Protein AF-A0A1D1V476-F1 (afdb_monomer)

Nearest PDB structures (foldseek):
  2bu3-assembly1_A  TM=6.593E-01  e=9.118E-05  Anabaena sp.
  6bgp-assembly4_D  TM=3.688E-01  e=4.291E-01  Homo sapiens
  7yn3-assembly2_B  TM=3.581E-01  e=4.291E-01  Streptomyces caelestis
  5xda-assembly1_E  TM=6.002E-01  e=4.045E+00  Caenorhabditis elegans
  5xda-assembly1_A  TM=5.291E-01  e=4.045E+00  Caenorhabditis elegans

Organism: Ramazzottius varieornatus (NCBI:txid947166)

Sequence (270 aa):
MSALQSTKWNLERRLRWTDLPPSTCGLISAYCVCEAFRVRYEISESYLSFVNQRAHAGSVAEYLLSRSCAGMTAATLAKAVDVISEQTISSHFTPTSGMSKERIKCTLRKVLDQDTVVVLTLNLQSLDDDMTPPDQLADAWHHHPVSHFVDDETVSMLYPEVVYSMEELHRMLDCHSCLLIRPVDIAFQTTSRGNLGVLRRTDDVESLRQQKDPQWLDFDVAGNVDEVLQWYGKDRETNSRVWLPARSSRIKIPAAYEPGITVFQKAEKQ

Mean predicted aligned error: 6.73 Å

Solvent-accessible surface area (backbone atoms only — not comparable to full-atom values): 15009 Å² total;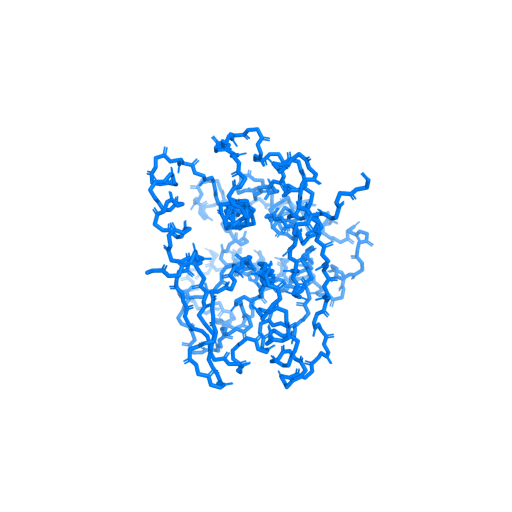 per-residue (Å²): 127,58,71,62,59,54,31,45,57,55,47,54,63,58,48,75,79,50,93,72,65,82,53,41,47,29,61,53,37,32,51,50,49,36,45,58,72,68,45,80,75,78,94,55,75,78,63,48,79,58,41,37,61,64,34,85,86,38,51,55,39,50,25,53,57,24,52,26,52,42,13,44,34,72,67,47,33,47,51,50,32,23,62,58,44,72,58,48,41,40,70,51,76,44,78,27,60,87,53,52,54,66,56,51,52,55,51,52,52,63,46,63,74,59,82,39,47,43,34,34,31,34,34,52,48,60,73,55,54,93,81,52,52,84,91,69,51,48,82,55,66,46,39,34,29,55,62,48,68,78,53,98,56,32,37,31,31,53,48,74,76,48,75,41,44,48,67,59,49,33,43,19,22,44,43,77,50,56,39,64,41,53,63,68,61,53,54,44,38,32,19,66,91,68,37,80,86,47,76,72,80,81,66,43,52,57,57,43,66,67,52,84,58,63,55,41,61,76,51,36,35,32,59,54,50,50,50,50,55,51,48,64,56,48,43,68,77,65,72,48,91,68,67,73,80,59,103,73,71,51,46,47,41,50,31,67,49,65,25,20,45,34,42,32,36,71,43,78,86,125

Foldseek 3Di:
DPLLVVLLVVLCVLCVPDDDDPQAQLVSVLSSQCSSVPADFDDDPVLCVLFQDAPLQDALQSRQVSQQEGHHALVSSQVSNCVRRVNQKHKDWDAQAPPDLVRVLVVVVVQVVPSKKKKWFWFQQLVDDLPQDPVRHDQGIHIFIWDAAPDSFWTFTSPPTDIDGSVSLNSGRRDAQKGFADLVSSCCNQDDVSHNPGGDDDCNLVVLVPDPPCVSVVLVLSVVSVVSSVVSVVCVVPVPPPDDPDPPRGRIDGHPYGTTMMIMDGDDDD

Secondary structure (DSSP, 8-state):
--HHHHHHHHHHHHHTT--PPTTTHHHHHHHHHHHHTT------GGGGGGSBPP-TTS-HHHHHHHHHH-B--HHHHHHHHHHHTTT-EEEEEEE-TT--HHHHHHHHHHHHTTT-EEEEEEEGGGS--TTS-TTTS--SEEEEEEEEESSSSEEEESSS--EEEHHHHHHHHSS-SEEEE-HHHHHHHTSBTTBTT----SSHHHHHHT-SSTHHHHTTHHHHHHHHHHHHHHHHHH------S-TT-PEEEE-S---EEEEEEEPP--

Structure (mmCIF, N/CA/C/O backbone):
data_AF-A0A1D1V476-F1
#
_entry.id   AF-A0A1D1V476-F1
#
loop_
_atom_site.group_PDB
_atom_site.id
_atom_site.type_symbol
_atom_site.label_atom_id
_atom_site.label_alt_id
_atom_site.label_comp_id
_atom_site.label_asym_id
_atom_site.label_entity_id
_atom_site.label_seq_id
_atom_site.pdbx_PDB_ins_code
_atom_site.Cartn_x
_atom_site.Cartn_y
_atom_site.Cartn_z
_atom_site.occupancy
_atom_site.B_iso_or_equiv
_atom_site.auth_seq_id
_atom_site.auth_comp_id
_atom_site.auth_asym_id
_atom_site.auth_atom_id
_atom_site.pdbx_PDB_model_num
ATOM 1 N N . MET A 1 1 ? -22.738 -10.326 17.535 1.00 44.75 1 MET A N 1
ATOM 2 C CA . MET A 1 1 ? -21.808 -9.875 16.480 1.00 44.75 1 MET A CA 1
ATOM 3 C C . MET A 1 1 ? -20.951 -8.783 17.081 1.00 44.75 1 MET A C 1
ATOM 5 O O . MET A 1 1 ? -21.519 -7.874 17.678 1.00 44.75 1 MET A O 1
ATOM 9 N N . SER A 1 2 ? -19.624 -8.904 17.020 1.00 54.66 2 SER A N 1
ATOM 10 C CA . SER A 1 2 ? -18.736 -7.830 17.490 1.00 54.66 2 SER A CA 1
ATOM 11 C C . SER A 1 2 ? -18.963 -6.562 16.653 1.00 54.66 2 SER A C 1
ATOM 13 O O . SER A 1 2 ? -19.426 -6.651 15.513 1.00 54.66 2 SER A O 1
ATOM 15 N N . ALA A 1 3 ? -18.656 -5.378 17.197 1.00 61.12 3 ALA A N 1
ATOM 16 C CA . ALA A 1 3 ? -18.839 -4.104 16.487 1.00 61.12 3 ALA A CA 1
ATOM 17 C C . ALA A 1 3 ? -18.147 -4.093 15.105 1.00 61.12 3 ALA A C 1
ATOM 19 O O . ALA A 1 3 ? -18.703 -3.570 14.141 1.00 61.12 3 ALA A O 1
ATOM 20 N N . LEU A 1 4 ? -17.003 -4.775 14.982 1.00 67.00 4 LEU A N 1
ATOM 21 C CA . LEU A 1 4 ? -16.248 -4.927 13.735 1.00 67.00 4 LEU A CA 1
ATOM 22 C C . LEU A 1 4 ? -16.924 -5.868 12.716 1.00 67.00 4 LEU A C 1
ATOM 24 O O . LEU A 1 4 ? -16.862 -5.617 11.517 1.00 67.00 4 LEU A O 1
ATOM 28 N N . GLN A 1 5 ? -17.637 -6.915 13.147 1.00 63.94 5 GLN A N 1
ATOM 29 C CA . GLN A 1 5 ? -18.394 -7.771 12.216 1.00 63.94 5 GLN A CA 1
ATOM 30 C C . GLN A 1 5 ? -19.576 -7.024 11.579 1.00 63.94 5 GLN A C 1
ATOM 32 O O . GLN A 1 5 ? -19.841 -7.195 10.389 1.00 63.94 5 GLN A O 1
ATOM 37 N N . SER A 1 6 ? -20.261 -6.156 12.338 1.00 71.44 6 SER A N 1
ATOM 38 C CA . SER A 1 6 ? -21.286 -5.273 11.762 1.00 71.44 6 SER A CA 1
ATOM 39 C C . SER A 1 6 ? -20.695 -4.243 10.794 1.00 71.44 6 SER A C 1
ATOM 41 O O . SER A 1 6 ? -21.320 -3.949 9.776 1.00 71.44 6 SER A O 1
ATOM 43 N N . THR A 1 7 ? -19.481 -3.752 11.070 1.00 77.75 7 THR A N 1
ATOM 44 C CA . THR A 1 7 ? -18.742 -2.841 10.183 1.00 77.75 7 THR A CA 1
ATOM 45 C C . THR A 1 7 ? -18.530 -3.453 8.802 1.00 77.75 7 THR A C 1
ATOM 47 O O . THR A 1 7 ? -18.861 -2.815 7.803 1.00 77.75 7 THR A O 1
ATOM 50 N N . LYS A 1 8 ? -18.055 -4.705 8.733 1.00 79.88 8 LYS A N 1
ATOM 51 C CA . LYS A 1 8 ? -17.827 -5.411 7.461 1.00 79.88 8 LYS A CA 1
ATOM 52 C C . LYS A 1 8 ? -19.089 -5.468 6.603 1.00 79.88 8 LYS A C 1
ATOM 54 O O . LYS A 1 8 ? -19.086 -4.991 5.472 1.00 79.88 8 LYS A O 1
ATOM 59 N N . TRP A 1 9 ? -20.174 -6.013 7.155 1.00 78.56 9 TRP A N 1
ATOM 60 C CA . TRP A 1 9 ? -21.428 -6.197 6.418 1.00 78.56 9 TRP A CA 1
ATOM 61 C C . TRP A 1 9 ? -21.976 -4.874 5.868 1.00 78.56 9 TRP A C 1
ATOM 63 O O . TRP A 1 9 ? -22.408 -4.791 4.715 1.00 78.56 9 TRP A O 1
ATOM 73 N N . ASN A 1 10 ? -21.943 -3.819 6.685 1.00 82.81 10 ASN A N 1
ATOM 74 C CA . ASN A 1 10 ? -22.402 -2.501 6.266 1.00 82.81 10 ASN A CA 1
ATOM 75 C C . ASN A 1 10 ? -21.543 -1.932 5.138 1.00 82.81 10 ASN A C 1
ATOM 77 O O . ASN A 1 10 ? -22.098 -1.389 4.180 1.00 82.81 10 ASN A O 1
ATOM 81 N N . LEU A 1 11 ? -20.221 -2.069 5.242 1.00 83.25 11 LEU A N 1
ATOM 82 C CA . LEU A 1 11 ? -19.293 -1.562 4.245 1.00 83.25 11 LEU A CA 1
ATOM 83 C C . LEU A 1 11 ? -19.420 -2.313 2.917 1.00 83.25 11 LEU A C 1
ATOM 85 O O . LEU A 1 11 ? -19.596 -1.670 1.888 1.00 83.25 11 LEU A O 1
ATOM 89 N N . GLU A 1 12 ? -19.423 -3.647 2.925 1.00 84.69 12 GLU A N 1
ATOM 90 C CA . GLU A 1 12 ? -19.594 -4.463 1.712 1.00 84.69 12 GLU A CA 1
ATOM 91 C C . GLU A 1 12 ? -20.894 -4.121 0.979 1.00 84.69 12 GLU A C 1
ATOM 93 O O . GLU A 1 12 ? -20.922 -3.992 -0.246 1.00 84.69 12 GLU A O 1
ATOM 98 N N . ARG A 1 13 ? -21.984 -3.916 1.728 1.00 83.50 13 ARG A N 1
ATOM 99 C CA . ARG A 1 13 ? -23.267 -3.506 1.152 1.00 83.50 13 ARG A CA 1
ATOM 100 C C . ARG A 1 13 ? -23.189 -2.130 0.489 1.00 83.50 13 ARG A C 1
ATOM 102 O O . ARG A 1 13 ? -23.821 -1.942 -0.547 1.00 83.50 13 ARG A O 1
ATOM 109 N N . ARG A 1 14 ? -22.466 -1.177 1.084 1.00 83.38 14 ARG A N 1
ATOM 110 C CA . ARG A 1 14 ? -22.287 0.169 0.516 1.00 83.38 14 ARG A CA 1
ATOM 111 C C . ARG A 1 14 ? -21.374 0.132 -0.715 1.00 83.38 14 ARG A C 1
ATOM 113 O O . ARG A 1 14 ? -21.736 0.709 -1.732 1.00 83.38 14 ARG A O 1
ATOM 120 N N . LEU A 1 15 ? -20.264 -0.607 -0.649 1.00 83.50 15 LEU A N 1
ATOM 121 C CA . LEU A 1 15 ? -19.291 -0.744 -1.738 1.00 83.50 15 LEU A CA 1
ATOM 122 C C . LEU A 1 15 ? -19.836 -1.506 -2.949 1.00 83.50 15 LEU A C 1
ATOM 124 O O . LEU A 1 15 ? -19.431 -1.219 -4.066 1.00 83.50 15 LEU A O 1
ATOM 128 N N . ARG A 1 16 ? -20.780 -2.441 -2.760 1.00 79.38 16 ARG A N 1
ATOM 129 C CA . ARG A 1 16 ? -21.401 -3.214 -3.857 1.00 79.38 16 ARG A CA 1
ATOM 130 C C . ARG A 1 16 ? -21.959 -2.336 -4.984 1.00 79.38 16 ARG A C 1
ATOM 132 O O . ARG A 1 16 ? -22.036 -2.791 -6.119 1.00 79.38 16 ARG A O 1
ATOM 139 N N . TRP A 1 17 ? -22.379 -1.116 -4.661 1.00 73.88 17 TRP A N 1
ATOM 140 C CA . TRP A 1 17 ? -22.988 -0.179 -5.606 1.00 73.88 17 TRP A CA 1
ATOM 141 C C . TRP A 1 17 ? -22.044 0.958 -6.007 1.00 73.88 17 TRP A C 1
ATOM 143 O O . TRP A 1 17 ? -22.491 1.936 -6.599 1.00 73.88 17 TRP A O 1
ATOM 153 N N . THR A 1 18 ? -20.759 0.854 -5.666 1.00 77.38 18 THR A N 1
ATOM 154 C CA . THR A 1 18 ? -19.747 1.864 -5.972 1.00 77.38 18 THR A CA 1
ATOM 155 C C . THR A 1 18 ? -18.686 1.268 -6.883 1.00 77.38 18 THR A C 1
ATOM 157 O O . THR A 1 18 ? -18.032 0.290 -6.530 1.00 77.38 18 THR A O 1
ATOM 160 N N . ASP A 1 19 ? -18.484 1.892 -8.039 1.00 78.50 19 ASP A N 1
ATOM 161 C CA . ASP A 1 19 ? -17.395 1.547 -8.947 1.00 78.50 19 ASP A CA 1
ATOM 162 C C . ASP A 1 19 ? -16.133 2.318 -8.538 1.00 78.50 19 ASP A C 1
ATOM 164 O O . ASP A 1 19 ? -15.882 3.436 -8.987 1.00 78.50 19 ASP A O 1
ATOM 168 N N . LEU A 1 20 ? -15.382 1.772 -7.576 1.00 82.94 20 LEU A N 1
ATOM 169 C CA . LEU A 1 20 ? -14.120 2.370 -7.147 1.00 82.94 20 LEU A CA 1
ATOM 170 C C . LEU A 1 20 ? -12.981 1.911 -8.068 1.00 82.94 20 LEU A C 1
ATOM 172 O O . LEU A 1 20 ? -12.827 0.708 -8.290 1.00 82.94 20 LEU A O 1
ATOM 176 N N . PRO A 1 21 ? -12.127 2.832 -8.551 1.00 85.38 21 PRO A N 1
ATOM 177 C CA . PRO A 1 21 ? -11.003 2.465 -9.399 1.00 85.38 21 PRO A CA 1
ATOM 178 C C . PRO A 1 21 ? -9.973 1.606 -8.643 1.00 85.38 21 PRO A C 1
ATOM 180 O O . PRO A 1 21 ? -9.989 1.529 -7.407 1.00 85.38 21 PRO A O 1
ATOM 183 N N . PRO A 1 22 ? -9.018 0.985 -9.359 1.00 84.44 22 PRO A N 1
ATOM 184 C CA . PRO A 1 22 ? -7.876 0.325 -8.739 1.00 84.44 22 PRO A CA 1
ATOM 185 C C . PRO A 1 22 ? -7.110 1.234 -7.762 1.00 84.44 22 PRO A C 1
ATOM 187 O O . PRO A 1 22 ? -7.185 2.461 -7.809 1.00 84.44 22 PRO A O 1
ATOM 190 N N . SER A 1 23 ? -6.304 0.622 -6.892 1.00 88.94 23 SER A N 1
ATOM 191 C CA . SER A 1 23 ? -5.482 1.311 -5.874 1.00 88.94 23 SER A CA 1
ATOM 192 C C . SER A 1 23 ? -6.266 1.998 -4.738 1.00 88.94 23 SER A C 1
ATOM 194 O O . SER A 1 23 ? -5.681 2.707 -3.924 1.00 88.94 23 SER A O 1
ATOM 196 N N . THR A 1 24 ? -7.574 1.754 -4.611 1.00 92.88 24 THR A N 1
ATOM 197 C CA . THR A 1 24 ? -8.450 2.362 -3.588 1.00 92.88 24 THR A CA 1
ATOM 198 C C . THR A 1 24 ? -8.487 1.617 -2.244 1.00 92.88 24 THR A C 1
ATOM 200 O O . THR A 1 24 ? -9.283 1.973 -1.376 1.00 92.88 24 THR A O 1
ATOM 203 N N . CYS A 1 25 ? -7.615 0.626 -2.005 1.00 94.00 25 CYS A N 1
ATOM 204 C CA . CYS A 1 25 ? -7.604 -0.143 -0.747 1.00 94.00 25 CYS A CA 1
ATOM 205 C C . CYS A 1 25 ? -7.422 0.743 0.503 1.00 94.00 25 CYS A C 1
ATOM 207 O O . CYS A 1 25 ? -8.037 0.485 1.539 1.00 94.00 25 CYS A O 1
ATOM 209 N N . GLY A 1 26 ? -6.649 1.831 0.392 1.00 95.88 26 GLY A N 1
ATOM 210 C CA . GLY A 1 26 ? -6.522 2.841 1.446 1.00 95.88 26 GLY A CA 1
ATOM 211 C C . GLY A 1 26 ? -7.838 3.573 1.723 1.00 95.88 26 GLY A C 1
ATOM 212 O O . GLY A 1 26 ? -8.252 3.677 2.872 1.00 95.88 26 GLY A O 1
ATOM 213 N N . LEU A 1 27 ? -8.557 4.009 0.687 1.00 95.62 27 LEU A N 1
ATOM 214 C CA . LEU A 1 27 ? -9.824 4.725 0.860 1.00 95.62 27 LEU A CA 1
ATOM 215 C C . LEU A 1 27 ? -10.896 3.812 1.467 1.00 95.62 27 LEU A C 1
ATOM 217 O O . LEU A 1 27 ? -11.634 4.220 2.360 1.00 95.62 27 LEU A O 1
ATOM 221 N N . ILE A 1 28 ? -10.928 2.546 1.047 1.00 94.19 28 ILE A N 1
ATOM 222 C CA . ILE A 1 28 ? -11.79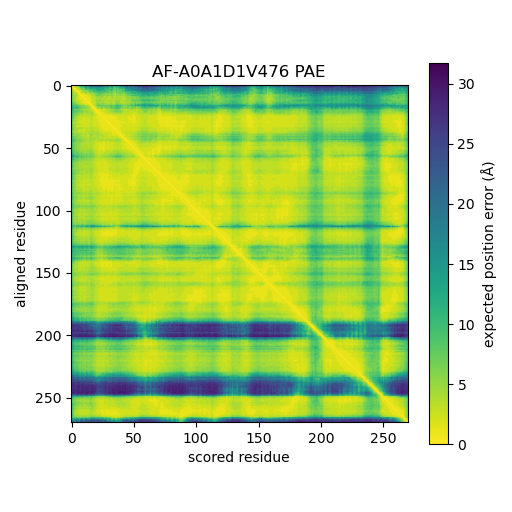6 1.537 1.658 1.00 94.19 28 ILE A CA 1
ATOM 223 C C . ILE A 1 28 ? -11.442 1.344 3.140 1.00 94.19 28 ILE A C 1
ATOM 225 O O . ILE A 1 28 ? -12.336 1.298 3.984 1.00 94.19 28 ILE A O 1
ATOM 229 N N . SER A 1 29 ? -10.151 1.313 3.478 1.00 95.56 29 SER A N 1
ATOM 230 C CA . SER A 1 29 ? -9.696 1.253 4.872 1.00 95.56 29 SER A CA 1
ATOM 231 C C . SER A 1 29 ? -10.119 2.485 5.680 1.00 95.56 29 SER A C 1
ATOM 233 O O . SER A 1 29 ? -10.503 2.343 6.840 1.00 95.56 29 SER A O 1
ATOM 235 N N . ALA A 1 30 ? -10.137 3.679 5.080 1.00 96.56 30 ALA A N 1
ATOM 236 C CA . ALA A 1 30 ? -10.649 4.886 5.730 1.00 96.56 30 ALA A CA 1
ATOM 237 C C . ALA A 1 30 ? -12.145 4.763 6.069 1.00 96.56 30 ALA A C 1
ATOM 239 O O . ALA A 1 30 ? -12.561 5.098 7.182 1.00 96.56 30 ALA A O 1
ATOM 240 N N . TYR A 1 31 ? -12.953 4.218 5.152 1.00 94.81 31 TYR A N 1
ATOM 241 C CA . TYR A 1 31 ? -14.365 3.935 5.420 1.00 94.81 31 TYR A CA 1
ATOM 242 C C . TYR A 1 31 ? -14.548 2.853 6.493 1.00 94.81 31 TYR A C 1
ATOM 244 O O . TYR A 1 31 ? -15.413 3.016 7.353 1.00 94.81 31 TYR A O 1
ATOM 252 N N . CYS A 1 32 ? -13.716 1.799 6.514 1.00 93.62 32 CYS A N 1
ATOM 253 C CA . CYS A 1 32 ? -13.705 0.814 7.608 1.00 93.62 32 CYS A CA 1
ATOM 254 C C . CYS A 1 32 ? -13.515 1.490 8.969 1.00 93.62 32 CYS A C 1
ATOM 256 O O . CYS A 1 32 ? -14.257 1.202 9.907 1.00 93.62 32 CYS A O 1
ATOM 258 N N . VAL A 1 33 ? -12.537 2.395 9.071 1.00 95.06 33 VAL A N 1
ATOM 259 C CA . VAL A 1 33 ? -12.240 3.138 10.301 1.00 95.06 33 VAL A CA 1
ATOM 260 C C . VAL A 1 33 ? -13.440 3.994 10.719 1.00 95.06 33 VAL A C 1
ATOM 262 O O . VAL A 1 33 ? -13.894 3.898 11.860 1.00 95.06 33 VAL A O 1
ATOM 265 N N . CYS A 1 34 ? -14.013 4.774 9.798 1.00 94.44 34 CYS A N 1
ATOM 266 C CA . CYS A 1 34 ? -15.171 5.626 10.091 1.00 94.44 34 CYS A CA 1
ATOM 267 C C . CYS A 1 34 ? -16.397 4.809 10.527 1.00 94.44 34 CYS A C 1
ATOM 269 O O . CYS A 1 34 ? -17.058 5.146 11.511 1.00 94.44 34 CYS A O 1
ATOM 271 N N . GLU A 1 35 ? -16.680 3.703 9.839 1.00 92.38 35 GLU A N 1
ATOM 272 C CA . GLU A 1 35 ? -17.788 2.805 10.167 1.00 92.38 35 GLU A CA 1
ATOM 273 C C . GLU A 1 35 ? -17.581 2.131 11.537 1.00 92.38 35 GLU A C 1
ATOM 275 O O . GLU A 1 35 ? -18.514 2.085 12.339 1.00 92.38 35 GLU A O 1
ATOM 280 N N . ALA A 1 36 ? -16.363 1.674 11.858 1.00 90.94 36 ALA A N 1
ATOM 281 C CA . ALA A 1 36 ? -16.031 1.098 13.165 1.00 90.94 36 ALA A CA 1
ATOM 282 C C . ALA A 1 36 ? -16.236 2.092 14.322 1.00 90.94 36 ALA A C 1
ATOM 284 O O . ALA A 1 36 ? -16.785 1.723 15.363 1.00 90.94 36 ALA A O 1
ATOM 285 N N . PHE A 1 37 ? -15.904 3.371 14.121 1.00 92.25 37 PHE A N 1
ATOM 286 C CA . PHE A 1 37 ? -16.173 4.431 15.100 1.00 92.25 37 PHE A CA 1
ATOM 287 C C . PHE A 1 37 ? -17.597 5.003 15.044 1.00 92.25 37 PHE A C 1
ATOM 289 O O . PHE A 1 37 ? -17.936 5.868 15.858 1.00 92.25 37 PHE A O 1
ATOM 296 N N . ARG A 1 38 ? -18.454 4.486 14.150 1.00 91.38 38 ARG A N 1
ATOM 297 C CA . ARG A 1 38 ? -19.840 4.935 13.916 1.00 91.38 38 ARG A CA 1
ATOM 298 C C . ARG A 1 38 ? -19.945 6.409 13.521 1.00 91.38 38 ARG A C 1
ATOM 300 O O . ARG A 1 38 ? -20.932 7.078 13.835 1.00 91.38 38 ARG A O 1
ATOM 307 N N . VAL A 1 39 ? -18.930 6.905 12.828 1.00 92.44 39 VAL A N 1
ATOM 308 C CA . VAL A 1 39 ? -18.938 8.220 12.197 1.00 92.44 39 VAL A CA 1
ATOM 309 C C . VAL A 1 39 ? -19.808 8.149 10.945 1.00 92.44 39 VAL A C 1
ATOM 311 O O . VAL A 1 39 ? -19.788 7.159 10.212 1.00 92.44 39 VAL A O 1
ATOM 314 N N . ARG A 1 40 ? -20.622 9.180 10.708 1.00 89.75 40 ARG A N 1
ATOM 315 C CA . ARG A 1 40 ? -21.393 9.274 9.465 1.00 89.75 40 ARG A CA 1
ATOM 316 C C . ARG A 1 40 ? -20.452 9.691 8.345 1.00 89.75 40 ARG A C 1
ATOM 318 O O . ARG A 1 40 ? -19.750 10.678 8.482 1.00 89.75 40 ARG A O 1
ATOM 325 N N . TYR A 1 41 ? -20.480 8.949 7.251 1.00 90.31 41 TYR A N 1
ATOM 326 C CA . TYR A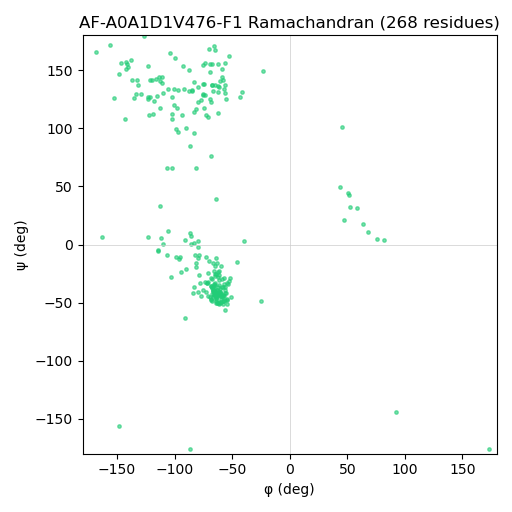 1 41 ? -19.730 9.259 6.043 1.00 90.31 41 TYR A CA 1
ATOM 327 C C . TYR A 1 41 ? -20.569 8.910 4.818 1.00 90.31 41 TYR A C 1
ATOM 329 O O . TYR A 1 41 ? -21.459 8.046 4.872 1.00 90.31 41 TYR A O 1
ATOM 337 N N . GLU A 1 42 ? -20.230 9.558 3.712 1.00 87.88 42 GLU A N 1
ATOM 338 C CA . GLU A 1 42 ? -20.732 9.253 2.381 1.00 87.88 42 GLU A CA 1
ATOM 339 C C . GLU A 1 42 ? -19.600 8.667 1.542 1.00 87.88 42 GLU A C 1
ATOM 341 O O . GLU A 1 42 ? -18.439 9.054 1.677 1.00 87.88 42 GLU A O 1
ATOM 346 N N . ILE A 1 43 ? -19.935 7.713 0.676 1.00 86.81 43 ILE A N 1
ATOM 347 C CA . ILE A 1 43 ? -18.992 7.256 -0.340 1.00 86.81 43 ILE A CA 1
ATOM 348 C C . ILE A 1 43 ? -19.091 8.246 -1.492 1.00 86.81 43 ILE A C 1
ATOM 350 O O . ILE A 1 43 ? -20.134 8.345 -2.132 1.00 86.81 43 ILE A O 1
ATOM 354 N N . SER A 1 44 ? -18.012 8.986 -1.724 1.00 86.56 44 SER A N 1
ATOM 355 C CA . SER A 1 44 ? -17.971 10.059 -2.713 1.00 86.56 44 SER A CA 1
ATOM 356 C C . SER A 1 44 ? -16.730 9.951 -3.588 1.00 86.56 44 SER A C 1
ATOM 358 O O . SER A 1 44 ? -15.629 9.679 -3.099 1.00 86.56 44 SER A O 1
ATOM 360 N N . GLU A 1 45 ? -16.895 10.247 -4.877 1.00 85.50 45 GLU A N 1
ATOM 361 C CA . GLU A 1 45 ? -15.789 10.393 -5.826 1.00 85.50 45 GLU A CA 1
ATOM 362 C C . GLU A 1 45 ? -14.844 11.541 -5.443 1.00 85.50 45 GLU A C 1
ATOM 364 O O . GLU A 1 45 ? -13.663 11.498 -5.777 1.00 85.50 45 GLU A O 1
ATOM 369 N N . SER A 1 46 ? -15.309 12.540 -4.681 1.00 89.50 46 SER A N 1
ATOM 370 C CA . SER A 1 46 ? -14.452 13.640 -4.211 1.00 89.50 46 SER A CA 1
ATOM 371 C C . SER A 1 46 ? -13.261 13.147 -3.379 1.00 89.50 46 SER A C 1
ATOM 373 O O . SER A 1 46 ? -12.182 13.745 -3.421 1.00 89.50 46 SER A O 1
ATOM 375 N N . TYR A 1 47 ? -13.416 12.020 -2.677 1.00 92.69 47 TYR A N 1
ATOM 376 C CA . TYR A 1 47 ? -12.348 11.406 -1.891 1.00 92.69 47 TYR A CA 1
ATOM 377 C C . TYR A 1 47 ? -11.350 10.601 -2.737 1.00 92.69 47 TYR A C 1
ATOM 379 O O . TYR A 1 47 ? -10.282 10.247 -2.239 1.00 92.69 47 TYR A O 1
ATOM 387 N N . LEU A 1 48 ? -11.618 10.379 -4.030 1.00 91.88 48 LEU A N 1
ATOM 388 C CA . LEU A 1 48 ? -10.630 9.802 -4.951 1.00 91.88 48 LEU A CA 1
ATOM 389 C C . LEU A 1 48 ? -9.423 10.722 -5.154 1.00 91.88 48 LEU A C 1
ATOM 391 O O . LEU A 1 48 ? -8.361 10.238 -5.527 1.00 91.88 48 LEU A O 1
ATOM 395 N N . SER A 1 49 ? -9.544 12.015 -4.836 1.00 93.94 49 SER A N 1
ATOM 396 C CA . SER A 1 49 ? -8.413 12.955 -4.817 1.00 93.94 49 SER A CA 1
ATOM 397 C C . SER A 1 49 ? -7.295 12.563 -3.840 1.00 93.94 49 SER A C 1
ATOM 399 O O . SER A 1 49 ? -6.166 13.024 -3.993 1.00 93.94 49 SER A O 1
ATOM 401 N N . PHE A 1 50 ? -7.571 11.690 -2.863 1.00 95.25 50 PHE A N 1
ATOM 402 C CA . PHE A 1 50 ? -6.548 11.120 -1.986 1.00 95.25 50 PHE A CA 1
ATOM 403 C C . PHE A 1 50 ? -5.803 9.931 -2.609 1.00 95.25 50 PHE A C 1
ATOM 405 O O . PHE A 1 50 ? -4.754 9.546 -2.101 1.00 95.25 50 PHE A O 1
ATOM 412 N N . VAL A 1 51 ? -6.330 9.326 -3.675 1.00 95.75 51 VAL A N 1
ATOM 413 C CA . VAL A 1 51 ? -5.809 8.087 -4.259 1.00 95.75 51 VAL A CA 1
ATOM 414 C C . VAL A 1 51 ? -5.012 8.403 -5.518 1.00 95.75 51 VAL A C 1
ATOM 416 O O . VAL A 1 51 ? -5.575 8.770 -6.549 1.00 95.75 51 VAL A O 1
ATOM 419 N N . ASN A 1 52 ? -3.700 8.183 -5.471 1.00 95.38 52 ASN A N 1
ATOM 420 C CA . ASN A 1 52 ? -2.862 8.289 -6.659 1.00 95.38 52 ASN A CA 1
ATOM 421 C C . ASN A 1 52 ? -3.180 7.147 -7.630 1.00 95.38 52 ASN A C 1
ATOM 423 O O . ASN A 1 52 ? -3.115 5.967 -7.271 1.00 95.38 52 ASN A O 1
ATOM 427 N N . GLN A 1 53 ? -3.509 7.502 -8.869 1.00 92.31 53 GLN A N 1
ATOM 428 C CA . GLN A 1 53 ? -3.842 6.550 -9.923 1.00 92.31 53 GLN A CA 1
ATOM 429 C C . GLN A 1 53 ? -2.614 6.177 -10.752 1.00 92.31 53 GLN A C 1
ATOM 431 O O . GLN A 1 53 ? -1.660 6.941 -10.885 1.00 92.31 53 GLN A O 1
ATOM 436 N N . ARG A 1 54 ? -2.663 4.982 -11.338 1.00 91.75 54 ARG A N 1
ATOM 437 C CA . ARG A 1 54 ? -1.607 4.447 -12.202 1.00 91.75 54 ARG A CA 1
ATOM 438 C C . ARG A 1 54 ? -1.805 4.955 -13.630 1.00 91.75 54 ARG A C 1
ATOM 440 O O . ARG A 1 54 ? -2.897 4.830 -14.184 1.00 91.75 54 ARG A O 1
ATOM 447 N N . ALA A 1 55 ? -0.749 5.455 -14.259 1.00 89.50 55 ALA A N 1
ATOM 448 C CA . ALA A 1 55 ? -0.766 5.957 -15.631 1.00 89.50 55 ALA A CA 1
ATOM 449 C C . ALA A 1 55 ? -0.662 4.810 -16.655 1.00 89.50 55 ALA A C 1
ATOM 451 O O . ALA A 1 55 ? 0.316 4.693 -17.382 1.00 89.50 55 ALA A O 1
ATOM 452 N N . HIS A 1 56 ? -1.682 3.947 -16.727 1.00 84.44 56 HIS A N 1
ATOM 453 C CA . HIS A 1 56 ? -1.724 2.786 -17.640 1.00 84.44 56 HIS A CA 1
ATOM 454 C C . HIS A 1 56 ? -1.734 3.132 -19.140 1.00 84.44 56 HIS A C 1
ATOM 456 O O . HIS A 1 56 ? -1.623 2.236 -19.971 1.00 84.44 56 HIS A O 1
ATOM 462 N N . ALA A 1 57 ? -1.947 4.403 -19.484 1.00 82.31 57 ALA A N 1
ATOM 463 C CA . ALA A 1 57 ? -1.928 4.907 -20.856 1.00 82.31 57 ALA A CA 1
ATOM 464 C C . ALA A 1 57 ? -0.733 5.842 -21.127 1.00 82.31 57 ALA A C 1
ATOM 466 O O . ALA A 1 57 ? -0.688 6.468 -22.187 1.00 82.31 57 ALA A O 1
ATOM 467 N N . GLY A 1 58 ? 0.176 5.976 -20.157 1.00 81.50 58 GLY A N 1
ATOM 468 C CA . GLY A 1 58 ? 1.359 6.821 -20.255 1.00 81.50 58 GLY A CA 1
ATOM 469 C C . GLY A 1 58 ? 2.548 6.110 -20.896 1.00 81.50 58 GLY A C 1
ATOM 470 O O . GLY A 1 58 ? 2.463 4.965 -21.341 1.00 81.50 58 GLY A O 1
ATOM 471 N N . SER A 1 59 ? 3.675 6.810 -20.929 1.00 86.44 59 SER A N 1
ATOM 472 C CA . SER A 1 59 ? 4.977 6.240 -21.267 1.00 86.44 59 SER A CA 1
ATOM 473 C C . SER A 1 59 ? 5.443 5.218 -20.217 1.00 86.44 59 SER A C 1
ATOM 475 O O . SER A 1 59 ? 4.853 5.101 -19.139 1.00 86.44 59 SER A O 1
ATOM 477 N N . VAL A 1 60 ? 6.523 4.472 -20.485 1.00 88.31 60 VAL A N 1
ATOM 478 C CA . VAL A 1 60 ? 7.076 3.540 -19.480 1.00 88.31 60 VAL A CA 1
ATOM 479 C C . VAL A 1 60 ? 7.501 4.308 -18.231 1.00 88.31 60 VAL A C 1
ATOM 481 O O . VAL A 1 60 ? 7.227 3.86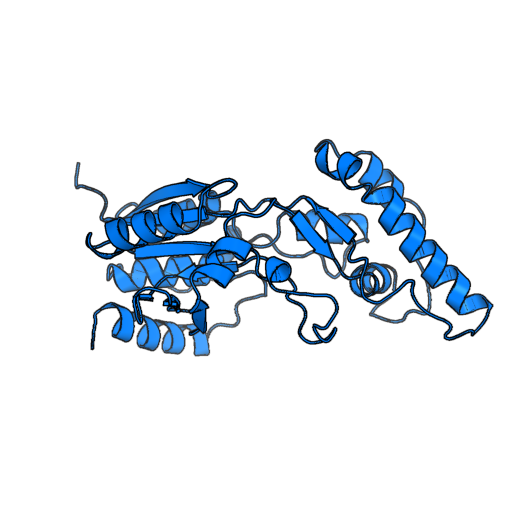8 -17.115 1.00 88.31 60 VAL A O 1
ATOM 484 N N . ALA A 1 61 ? 8.137 5.467 -18.413 1.00 90.81 61 ALA A N 1
ATOM 485 C CA . ALA A 1 61 ? 8.565 6.310 -17.306 1.00 90.81 61 ALA A CA 1
ATOM 486 C C . ALA A 1 61 ? 7.360 6.828 -16.508 1.00 90.81 61 ALA A C 1
ATOM 488 O O . ALA A 1 61 ? 7.325 6.667 -15.290 1.00 90.81 61 ALA A O 1
ATOM 489 N N . GLU A 1 62 ? 6.337 7.370 -17.177 1.00 91.00 62 GLU A N 1
ATOM 490 C CA . GLU A 1 62 ? 5.107 7.845 -16.523 1.00 91.00 62 GLU A CA 1
ATOM 491 C C . GLU A 1 62 ? 4.387 6.721 -15.765 1.00 91.00 62 GLU A C 1
ATOM 493 O O . GLU A 1 62 ? 3.925 6.908 -14.634 1.00 91.00 62 GLU A O 1
ATOM 498 N N . TYR A 1 63 ? 4.321 5.524 -16.351 1.00 92.25 63 TYR A N 1
ATOM 499 C CA . TYR A 1 63 ? 3.743 4.356 -15.701 1.00 92.25 63 TYR A CA 1
ATOM 500 C C . TYR A 1 63 ? 4.524 3.965 -14.444 1.00 92.25 63 TYR A C 1
ATOM 502 O O . TYR A 1 63 ? 3.924 3.821 -13.384 1.00 92.25 63 TYR A O 1
ATOM 510 N N . LEU A 1 64 ? 5.850 3.827 -14.512 1.00 94.19 64 LEU A N 1
ATOM 511 C CA . LEU A 1 64 ? 6.646 3.425 -13.348 1.00 94.19 64 LEU A CA 1
ATOM 512 C C . LEU A 1 64 ? 6.631 4.489 -12.243 1.00 94.19 64 LEU A C 1
ATOM 514 O O . LEU A 1 64 ? 6.489 4.143 -11.071 1.00 94.19 64 LEU A O 1
ATOM 518 N N . LEU A 1 65 ? 6.707 5.773 -12.606 1.00 94.69 65 LEU A N 1
ATOM 519 C CA . LEU A 1 65 ? 6.631 6.887 -11.656 1.00 94.69 65 LEU A CA 1
ATOM 520 C C . LEU A 1 65 ? 5.258 6.987 -10.992 1.00 94.69 65 LEU A C 1
ATOM 522 O O . LEU A 1 65 ? 5.165 7.224 -9.794 1.00 94.69 65 LEU A O 1
ATOM 526 N N . SER A 1 66 ? 4.176 6.776 -11.739 1.00 94.31 66 SER A N 1
ATOM 527 C CA . SER A 1 66 ? 2.844 6.711 -11.131 1.00 94.31 66 SER A CA 1
ATOM 528 C C . SER A 1 66 ? 2.655 5.438 -10.301 1.00 94.31 66 SER A C 1
ATOM 530 O O . SER A 1 66 ? 1.977 5.472 -9.280 1.00 94.31 66 SER A O 1
ATOM 532 N N . ARG A 1 67 ? 3.275 4.309 -10.677 1.00 94.12 67 ARG A N 1
ATOM 533 C CA . ARG A 1 67 ? 3.228 3.062 -9.894 1.00 94.12 67 ARG A CA 1
ATOM 534 C C . ARG A 1 67 ? 3.968 3.166 -8.572 1.00 94.12 67 ARG A C 1
ATOM 536 O O . ARG A 1 67 ? 3.469 2.586 -7.609 1.00 94.12 67 ARG A O 1
ATOM 543 N N . SER A 1 68 ? 5.092 3.883 -8.512 1.00 95.69 68 SER A N 1
ATOM 544 C CA . SER A 1 68 ? 5.847 4.073 -7.267 1.00 95.69 68 SER A CA 1
ATOM 545 C C . SER A 1 68 ? 5.016 4.791 -6.204 1.00 95.69 68 SER A C 1
ATOM 547 O O . SER A 1 68 ? 5.169 4.513 -5.019 1.00 95.69 68 SER A O 1
ATOM 549 N N . CYS A 1 69 ? 4.089 5.665 -6.607 1.00 95.31 69 CYS A N 1
ATOM 550 C CA . CYS A 1 69 ? 3.249 6.438 -5.694 1.00 95.31 69 CYS A CA 1
ATOM 551 C C . CYS A 1 69 ? 1.766 6.036 -5.682 1.00 95.31 69 CYS A C 1
ATOM 553 O O . CYS A 1 69 ? 0.995 6.644 -4.935 1.00 95.31 69 CYS A O 1
ATOM 555 N N . ALA A 1 70 ? 1.361 5.037 -6.473 1.00 95.19 70 ALA A N 1
ATOM 556 C CA . ALA A 1 70 ? -0.032 4.623 -6.627 1.00 95.19 70 ALA A CA 1
ATOM 557 C C . ALA A 1 70 ? -0.660 4.166 -5.304 1.00 95.19 70 ALA A C 1
ATOM 559 O O . ALA A 1 70 ? -0.044 3.434 -4.529 1.00 95.19 70 ALA A O 1
ATOM 560 N N . GLY A 1 71 ? -1.922 4.538 -5.094 1.00 95.75 71 GLY A N 1
ATOM 561 C CA . GLY A 1 71 ? -2.656 4.295 -3.858 1.00 95.75 71 GLY A CA 1
ATOM 562 C C . GLY A 1 71 ? -2.548 5.457 -2.874 1.00 95.75 71 GLY A C 1
ATOM 563 O O . GLY A 1 71 ? -2.560 6.622 -3.266 1.00 95.75 71 GLY A O 1
ATOM 564 N N . MET A 1 72 ? -2.493 5.139 -1.582 1.00 97.19 72 MET A N 1
ATOM 565 C CA . MET A 1 72 ? -2.475 6.112 -0.486 1.00 97.19 72 MET A CA 1
ATOM 566 C C . MET A 1 72 ? -1.393 5.733 0.506 1.00 97.19 72 MET A C 1
ATOM 568 O O . MET A 1 72 ? -1.407 4.606 0.967 1.00 97.19 72 MET A O 1
ATOM 572 N N . THR A 1 73 ? -0.497 6.632 0.905 1.00 97.75 73 THR A N 1
ATOM 573 C CA . THR A 1 73 ? 0.438 6.360 2.018 1.00 97.75 73 THR A CA 1
ATOM 574 C C . THR A 1 73 ? -0.299 6.325 3.359 1.00 97.75 73 THR A C 1
ATOM 576 O O . THR A 1 73 ? -1.450 6.756 3.441 1.00 97.75 73 THR A O 1
ATOM 579 N N . ALA A 1 74 ? 0.353 5.863 4.433 1.00 97.75 74 ALA A N 1
ATOM 580 C CA . ALA A 1 74 ? -0.220 5.933 5.781 1.00 97.75 74 ALA A CA 1
ATOM 581 C C . ALA A 1 74 ? -0.603 7.376 6.173 1.00 97.75 74 ALA A C 1
ATOM 583 O O . ALA A 1 74 ? -1.658 7.602 6.761 1.00 97.75 74 ALA A O 1
ATOM 584 N N . ALA A 1 75 ? 0.197 8.367 5.761 1.00 97.81 75 ALA A N 1
ATOM 585 C CA . ALA A 1 75 ? -0.101 9.783 5.971 1.00 97.81 75 ALA A CA 1
ATOM 586 C C . ALA A 1 75 ? -1.324 10.255 5.163 1.00 97.81 75 ALA A C 1
ATOM 588 O O . ALA A 1 75 ? -2.182 10.967 5.686 1.00 97.81 75 ALA A O 1
ATOM 589 N N . THR A 1 76 ? -1.445 9.842 3.899 1.00 97.75 76 THR A N 1
ATOM 590 C CA . THR A 1 76 ? -2.616 10.182 3.078 1.00 97.75 76 THR A CA 1
ATOM 591 C C . THR A 1 76 ? -3.880 9.477 3.577 1.00 97.75 76 THR A C 1
ATOM 593 O O . THR A 1 76 ? -4.953 10.075 3.567 1.00 97.75 76 THR A O 1
ATOM 596 N N . LEU A 1 77 ? -3.761 8.243 4.076 1.00 98.25 77 LEU A N 1
ATOM 597 C CA . LEU A 1 77 ? -4.831 7.520 4.766 1.00 98.25 77 LEU A CA 1
ATOM 598 C C . LEU A 1 77 ? -5.293 8.263 6.020 1.00 98.25 77 LEU A C 1
ATOM 600 O O . LEU A 1 77 ? -6.487 8.516 6.167 1.00 98.25 77 LEU A O 1
ATOM 604 N 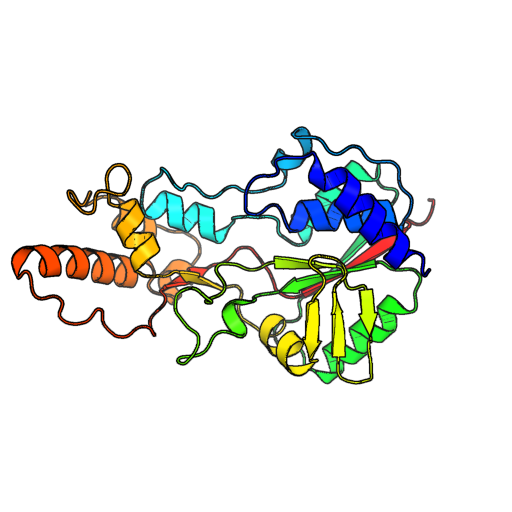N . ALA A 1 78 ? -4.356 8.657 6.883 1.00 98.06 78 ALA A N 1
ATOM 605 C CA . ALA A 1 78 ? -4.636 9.458 8.068 1.00 98.06 78 ALA A CA 1
ATOM 606 C C . ALA A 1 78 ? -5.386 10.749 7.716 1.00 98.06 78 ALA A C 1
ATOM 608 O O . ALA A 1 78 ? -6.412 11.050 8.318 1.00 98.06 78 ALA A O 1
ATOM 609 N N . LYS A 1 79 ? -4.925 11.467 6.686 1.00 97.81 79 LYS A N 1
ATOM 610 C CA . LYS A 1 79 ? -5.571 12.692 6.203 1.00 97.81 79 LYS A CA 1
ATOM 611 C C . LYS A 1 79 ? -6.977 12.445 5.651 1.00 97.81 79 LYS A C 1
ATOM 613 O O . LYS A 1 79 ? -7.871 13.249 5.892 1.00 97.81 79 LYS A O 1
ATOM 618 N N . ALA A 1 80 ? -7.188 11.356 4.914 1.00 97.56 80 ALA A N 1
ATOM 619 C CA . ALA A 1 80 ? -8.514 11.009 4.416 1.00 97.56 80 ALA A CA 1
ATOM 620 C C . ALA A 1 80 ? -9.479 10.717 5.574 1.00 97.56 80 ALA A C 1
ATOM 622 O O . ALA A 1 80 ? -10.593 11.229 5.572 1.00 97.56 80 ALA A O 1
ATOM 623 N N . VAL A 1 81 ? -9.043 9.960 6.588 1.00 97.62 81 VAL A N 1
ATOM 624 C CA . VAL A 1 81 ? -9.843 9.706 7.797 1.00 97.62 81 VAL A CA 1
ATOM 625 C C . VAL A 1 81 ? -10.127 11.000 8.556 1.00 97.62 81 VAL A C 1
ATOM 627 O O . VAL A 1 81 ? -11.270 11.215 8.947 1.00 97.62 81 VAL A O 1
ATOM 630 N N . ASP A 1 82 ? -9.142 11.881 8.724 1.00 96.38 82 ASP A N 1
ATOM 631 C CA . ASP A 1 82 ? -9.322 13.192 9.362 1.00 96.38 82 ASP A CA 1
ATOM 632 C C . ASP A 1 82 ? -10.415 14.016 8.661 1.00 96.38 82 ASP A C 1
ATOM 634 O O . ASP A 1 82 ? -11.350 14.489 9.302 1.00 96.38 82 ASP A O 1
ATOM 638 N N . VAL A 1 83 ? -10.368 14.096 7.328 1.00 96.12 83 VAL A N 1
ATOM 639 C CA . VAL A 1 83 ? -11.355 14.839 6.530 1.00 96.12 83 VAL A CA 1
ATOM 640 C C . VAL A 1 83 ? -12.735 14.181 6.554 1.00 96.12 83 VAL A C 1
ATOM 642 O O . VAL A 1 83 ? -13.729 14.871 6.761 1.00 96.12 83 VAL A O 1
ATOM 645 N N . ILE A 1 84 ? -12.821 12.863 6.348 1.00 95.69 84 ILE A N 1
ATOM 646 C CA . ILE A 1 84 ? -14.101 12.133 6.328 1.00 95.69 84 ILE A CA 1
ATOM 647 C C . ILE A 1 84 ? -14.767 12.172 7.706 1.00 95.69 84 ILE A C 1
ATOM 649 O O . ILE A 1 84 ? -15.990 12.223 7.801 1.00 95.69 84 ILE A O 1
ATOM 653 N N . SER A 1 85 ? -13.966 12.135 8.771 1.00 95.12 85 SER A N 1
ATOM 654 C CA . SER A 1 85 ? -14.462 12.117 10.144 1.00 95.12 85 SER A CA 1
ATOM 655 C C . SER A 1 85 ? -14.631 13.487 10.778 1.00 95.12 85 SER A C 1
ATOM 657 O O . SER A 1 85 ? -14.961 13.545 11.962 1.00 95.12 85 SER A O 1
ATOM 659 N N . GLU A 1 86 ? -14.407 14.569 10.029 1.00 94.88 86 GLU A N 1
ATOM 660 C CA . GLU A 1 86 ? -14.443 15.940 10.549 1.00 94.88 86 GLU A CA 1
ATOM 661 C C . GLU A 1 86 ? -13.575 16.086 11.813 1.00 94.88 86 GLU A C 1
ATOM 663 O O . GLU A 1 86 ? -13.987 16.658 12.820 1.00 94.88 86 GLU A O 1
ATOM 668 N N . GLN A 1 87 ? -12.366 15.513 11.768 1.00 94.25 87 GLN A N 1
ATOM 669 C CA . GLN A 1 87 ? -11.359 15.548 12.838 1.00 94.25 87 GLN A CA 1
ATOM 670 C C . GLN A 1 87 ? -11.782 14.857 14.146 1.00 94.25 87 GLN A C 1
ATOM 672 O O . GLN A 1 87 ? -11.175 15.055 15.198 1.00 94.25 87 GLN A O 1
ATOM 677 N N . THR A 1 88 ? -12.812 14.004 14.107 1.00 95.38 88 THR A N 1
ATOM 678 C CA . THR A 1 88 ? -13.255 13.235 15.285 1.00 95.38 88 THR A CA 1
ATOM 679 C C . THR A 1 88 ? -12.433 11.968 15.532 1.00 95.38 88 THR A C 1
ATOM 681 O O . THR A 1 88 ? -12.577 11.332 16.581 1.00 95.38 88 THR A O 1
ATOM 684 N N . ILE A 1 89 ? -11.557 11.596 14.595 1.00 96.62 89 ILE A N 1
ATOM 685 C CA . ILE A 1 89 ? -10.660 10.443 14.688 1.00 96.62 89 ILE A CA 1
ATOM 686 C C . ILE A 1 89 ? -9.222 10.927 14.508 1.00 96.62 89 ILE A C 1
ATOM 688 O O . ILE A 1 89 ? -8.885 11.565 13.517 1.00 96.62 89 ILE A O 1
ATOM 692 N N . SER A 1 90 ? -8.364 10.569 15.458 1.00 95.62 90 SER A N 1
ATOM 693 C CA . SER A 1 90 ? -6.919 10.789 15.390 1.00 95.62 90 SER A CA 1
ATOM 694 C C . SER A 1 90 ? -6.202 9.514 14.951 1.00 95.62 90 SER A C 1
ATOM 696 O O . SER A 1 90 ? -6.751 8.411 15.052 1.00 95.62 90 SER A O 1
ATOM 698 N N . SER A 1 91 ? -4.969 9.653 14.464 1.00 97.06 91 SER A N 1
ATOM 699 C CA . SER A 1 91 ? -4.164 8.509 14.040 1.00 97.06 91 SER A CA 1
ATOM 700 C C . SER A 1 91 ? -2.699 8.640 14.433 1.00 97.06 91 SER A C 1
ATOM 702 O O . SER A 1 91 ? -2.168 9.744 14.561 1.00 97.06 91 SER A O 1
ATOM 704 N N . HIS A 1 92 ? -2.046 7.495 14.598 1.00 97.62 92 HIS A N 1
ATOM 705 C CA . HIS A 1 92 ? -0.609 7.391 14.791 1.00 97.62 92 HIS A CA 1
ATOM 706 C C . HIS A 1 92 ? -0.061 6.268 13.913 1.00 97.62 92 HIS A C 1
ATOM 708 O O . HIS A 1 92 ? -0.540 5.136 13.985 1.00 97.62 92 HIS A O 1
ATOM 714 N N . PHE A 1 93 ? 0.936 6.581 13.088 1.00 98.31 93 PHE A N 1
ATOM 715 C CA . PHE A 1 93 ? 1.629 5.601 12.261 1.00 98.31 93 PHE A CA 1
ATOM 716 C C . PHE A 1 93 ? 2.963 5.219 12.895 1.00 98.31 93 PHE A C 1
ATOM 718 O O . PHE A 1 93 ? 3.739 6.083 13.303 1.00 98.31 93 PHE A O 1
ATOM 725 N N . THR A 1 94 ? 3.235 3.921 12.947 1.00 98.00 94 THR A N 1
ATOM 726 C CA . THR A 1 94 ? 4.507 3.368 13.395 1.00 98.00 94 THR A CA 1
ATOM 727 C C . THR A 1 94 ? 5.097 2.498 12.279 1.00 98.00 94 THR A C 1
ATOM 729 O O . THR A 1 94 ? 4.543 1.427 12.005 1.00 98.00 94 THR A O 1
ATOM 732 N N . PRO A 1 95 ? 6.215 2.915 11.653 1.00 97.81 95 PRO A N 1
ATOM 733 C CA . PRO A 1 95 ? 6.957 2.078 10.714 1.00 97.81 95 PRO A CA 1
ATOM 734 C C . PRO A 1 95 ? 7.426 0.781 11.360 1.00 97.81 95 PRO A C 1
ATOM 736 O O . PRO A 1 95 ? 7.814 0.796 12.526 1.00 97.81 95 PRO A O 1
ATOM 739 N N . THR A 1 96 ? 7.441 -0.324 10.616 1.00 97.88 96 THR A N 1
ATOM 740 C CA . THR A 1 96 ? 7.822 -1.647 11.151 1.00 97.88 96 THR A CA 1
ATOM 741 C C . THR A 1 96 ? 9.100 -2.232 10.566 1.00 97.88 96 THR A C 1
ATOM 743 O O . THR A 1 96 ? 9.547 -3.268 11.055 1.00 97.88 96 THR A O 1
ATOM 746 N N . SER A 1 97 ? 9.722 -1.585 9.577 1.00 95.25 97 SER A N 1
ATOM 747 C CA . SER A 1 97 ? 10.998 -2.049 9.017 1.00 95.25 97 SER A CA 1
ATOM 748 C C . SER A 1 97 ? 12.053 -2.199 10.124 1.00 95.25 97 SER A C 1
ATOM 750 O O . SER A 1 97 ? 12.316 -1.264 10.880 1.00 95.25 97 SER A O 1
ATOM 752 N N . GLY A 1 98 ? 12.659 -3.381 10.227 1.00 95.44 98 GLY A N 1
ATOM 753 C CA . GLY A 1 98 ? 13.627 -3.755 11.260 1.00 95.44 98 GLY A CA 1
ATOM 754 C C . GLY A 1 98 ? 13.025 -4.201 12.601 1.00 95.44 98 GLY A C 1
ATOM 755 O O . GLY A 1 98 ? 13.774 -4.440 13.551 1.00 95.44 98 GLY A O 1
ATOM 756 N N . MET A 1 99 ? 11.698 -4.303 12.736 1.00 97.25 99 MET A N 1
ATOM 757 C CA . MET A 1 99 ? 11.071 -4.865 13.938 1.00 97.25 99 MET A CA 1
ATOM 758 C C . MET A 1 99 ? 11.016 -6.391 13.888 1.00 97.25 99 MET A C 1
ATOM 760 O O . MET A 1 99 ? 10.650 -6.975 12.874 1.00 97.25 99 MET A O 1
ATOM 764 N N . SER A 1 100 ? 11.275 -7.044 15.027 1.00 98.00 100 SER A N 1
ATOM 765 C CA . SER A 1 100 ? 11.057 -8.488 15.143 1.00 98.00 100 SER A CA 1
ATOM 766 C C . SER A 1 100 ? 9.568 -8.842 15.112 1.00 98.00 100 SER A C 1
ATOM 768 O O . SER A 1 100 ? 8.710 -8.052 15.532 1.00 98.00 100 SER A O 1
ATOM 770 N N . LYS A 1 101 ? 9.266 -10.077 14.702 1.00 98.00 101 LYS A N 1
ATOM 771 C CA . LYS A 1 101 ? 7.918 -10.655 14.734 1.00 98.00 101 LYS A CA 1
ATOM 772 C C . LYS A 1 101 ? 7.245 -10.505 16.101 1.00 98.00 101 LYS A C 1
ATOM 774 O O . LYS A 1 101 ? 6.093 -10.082 16.181 1.00 98.00 101 LYS A O 1
ATOM 779 N N . GLU A 1 102 ? 7.964 -10.784 17.188 1.00 97.88 102 GLU A N 1
ATOM 780 C CA . GLU A 1 102 ? 7.441 -10.696 18.557 1.00 97.88 102 GLU A CA 1
ATOM 781 C C . GLU A 1 1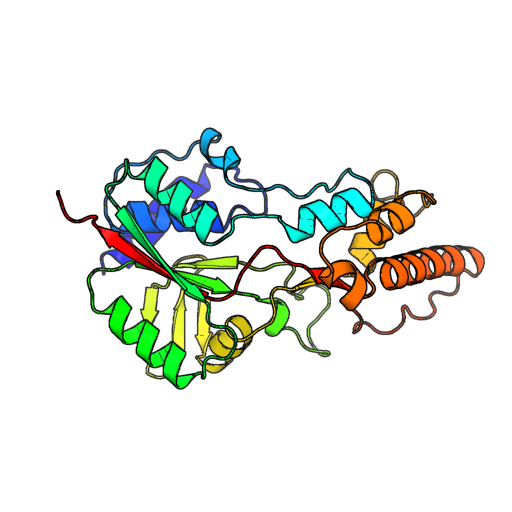02 ? 7.090 -9.253 18.922 1.00 97.88 102 GLU A C 1
ATOM 783 O O . GLU A 1 102 ? 6.066 -9.004 19.559 1.00 97.88 102 GLU A O 1
ATOM 788 N N . ARG A 1 103 ? 7.902 -8.280 18.487 1.00 97.62 103 ARG A N 1
ATOM 789 C CA . ARG A 1 103 ? 7.618 -6.862 18.718 1.00 97.62 103 ARG A CA 1
ATOM 790 C C . ARG A 1 103 ? 6.367 -6.418 17.964 1.00 97.62 103 ARG A C 1
ATOM 792 O O . ARG A 1 103 ? 5.545 -5.710 18.551 1.00 97.62 103 ARG A O 1
ATOM 799 N N . ILE A 1 104 ? 6.194 -6.851 16.714 1.00 97.69 104 ILE A N 1
ATOM 800 C CA . ILE A 1 104 ? 4.980 -6.586 15.925 1.00 97.69 104 ILE A CA 1
ATOM 801 C C . ILE A 1 104 ? 3.763 -7.203 16.623 1.00 97.69 104 ILE A C 1
ATOM 803 O O . ILE A 1 104 ? 2.801 -6.492 16.906 1.00 97.69 104 ILE A O 1
ATOM 807 N N . LYS A 1 105 ? 3.828 -8.488 16.994 1.00 97.38 105 LYS A N 1
ATOM 808 C CA . LYS A 1 105 ? 2.757 -9.203 17.709 1.00 97.38 105 LYS A CA 1
ATOM 809 C C . LYS A 1 105 ? 2.347 -8.492 19.002 1.00 97.38 105 LYS A C 1
ATOM 811 O O . LYS A 1 105 ? 1.167 -8.210 19.203 1.00 97.38 105 LYS A O 1
ATOM 816 N N . CYS A 1 106 ? 3.313 -8.160 19.862 1.00 95.69 106 CYS A N 1
ATOM 817 C CA . CYS A 1 106 ? 3.066 -7.442 21.115 1.00 95.69 106 CYS A CA 1
ATOM 818 C C . CYS A 1 106 ? 2.453 -6.057 20.878 1.00 95.69 106 CYS A C 1
ATOM 820 O O . CYS A 1 106 ? 1.545 -5.658 21.607 1.00 95.69 106 CYS A O 1
ATOM 822 N N . THR A 1 107 ? 2.922 -5.340 19.853 1.00 95.81 107 THR A N 1
ATOM 823 C CA . THR A 1 107 ? 2.369 -4.032 19.479 1.00 95.81 107 THR A CA 1
ATOM 824 C C . THR A 1 107 ? 0.909 -4.170 19.067 1.00 95.81 107 THR A C 1
ATOM 826 O O . THR A 1 107 ? 0.072 -3.478 19.637 1.00 95.81 107 THR A O 1
ATOM 829 N N . LEU A 1 108 ? 0.592 -5.101 18.159 1.00 95.94 108 LEU A N 1
ATOM 830 C CA . LEU A 1 108 ? -0.773 -5.334 17.679 1.00 95.94 108 LEU A CA 1
ATOM 831 C C . LEU A 1 108 ? -1.732 -5.696 18.811 1.00 95.94 108 LEU A C 1
ATOM 833 O O . LEU A 1 108 ? -2.814 -5.123 18.887 1.00 95.94 108 LEU A O 1
ATOM 837 N N . ARG A 1 109 ? -1.334 -6.592 19.721 1.00 94.06 109 ARG A N 1
ATOM 838 C CA . ARG A 1 109 ? -2.165 -6.945 20.884 1.00 94.06 109 ARG A CA 1
ATOM 839 C C . ARG A 1 109 ? -2.493 -5.744 21.741 1.00 94.06 109 ARG A C 1
ATOM 841 O O . ARG A 1 109 ? -3.655 -5.473 22.008 1.00 94.06 109 ARG A O 1
ATOM 848 N N . LYS A 1 110 ? -1.455 -4.993 22.106 1.00 93.06 110 LYS A N 1
ATOM 849 C CA . LYS A 1 110 ? -1.602 -3.830 22.971 1.00 93.06 110 LYS A CA 1
ATOM 850 C C . LYS A 1 110 ? -2.612 -2.829 22.412 1.00 93.06 110 LYS A C 1
ATOM 852 O O . LYS A 1 110 ? -3.370 -2.270 23.190 1.00 93.06 110 LYS A O 1
ATOM 857 N N . VAL A 1 111 ? -2.600 -2.583 21.102 1.00 92.81 111 VAL A N 1
ATOM 858 C CA . VAL A 1 111 ? -3.470 -1.565 20.495 1.00 92.81 111 VAL A CA 1
ATOM 859 C C . VAL A 1 111 ? -4.876 -2.093 20.209 1.00 92.81 111 VAL A C 1
ATOM 861 O O . VAL A 1 111 ? -5.841 -1.361 20.415 1.00 92.81 111 VAL A O 1
ATOM 864 N N . LEU A 1 112 ? -5.026 -3.359 19.805 1.00 88.94 112 LEU A N 1
ATOM 865 C CA . LEU A 1 112 ? -6.345 -3.949 19.541 1.00 88.94 112 LEU A CA 1
ATOM 866 C C . LEU A 1 112 ? -7.212 -4.040 20.805 1.00 88.94 112 LEU A C 1
ATOM 868 O O . LEU A 1 112 ? -8.434 -3.984 20.704 1.00 88.94 112 LEU A O 1
ATOM 872 N N . ASP A 1 113 ? -6.590 -4.093 21.982 1.00 77.25 113 ASP A N 1
ATOM 873 C CA . ASP A 1 113 ? -7.284 -4.109 23.272 1.00 77.25 113 ASP A CA 1
ATOM 874 C C . ASP A 1 113 ? -7.767 -2.710 23.740 1.00 77.25 113 ASP A C 1
ATOM 876 O O . ASP A 1 113 ? -8.381 -2.600 24.800 1.00 77.25 113 ASP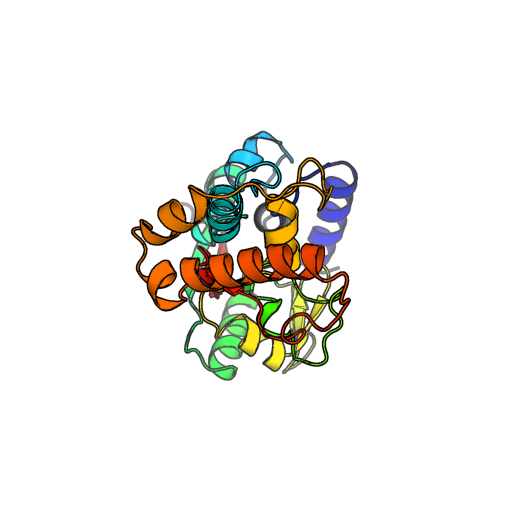 A O 1
ATOM 880 N N . GLN A 1 114 ? -7.496 -1.626 22.994 1.00 77.94 114 GLN A N 1
ATOM 881 C CA . GLN A 1 114 ? -7.634 -0.228 23.458 1.00 77.94 114 GLN A CA 1
ATOM 882 C C . GLN A 1 114 ? -8.745 0.608 22.781 1.00 77.94 114 GLN A C 1
ATOM 884 O O . GLN A 1 114 ? -8.576 1.812 22.608 1.00 77.94 114 GLN A O 1
ATOM 889 N N . ASP A 1 115 ? -9.883 0.025 22.386 1.00 87.25 115 ASP A N 1
ATOM 890 C CA . ASP A 1 115 ? -10.938 0.741 21.625 1.00 87.25 115 ASP A CA 1
ATOM 891 C C . ASP A 1 115 ? -10.391 1.455 20.364 1.00 87.25 115 ASP A C 1
ATOM 893 O O . ASP A 1 115 ? -10.878 2.510 19.942 1.00 87.25 115 ASP A O 1
ATOM 897 N N . THR A 1 116 ? -9.360 0.872 19.747 1.00 93.56 116 THR A N 1
ATOM 898 C CA . THR A 1 116 ? -8.729 1.398 18.533 1.00 93.56 116 THR A CA 1
ATOM 899 C C . THR A 1 116 ? -9.146 0.609 17.296 1.00 93.56 116 THR A C 1
ATOM 901 O O . THR A 1 116 ? -9.668 -0.505 17.375 1.00 93.56 116 THR A O 1
ATOM 904 N N . VAL A 1 117 ? -8.894 1.188 16.124 1.00 94.81 117 VAL A N 1
ATOM 905 C CA . VAL A 1 117 ? -8.935 0.476 14.845 1.00 94.81 117 VAL A CA 1
ATOM 906 C C . VAL A 1 117 ? -7.533 0.483 14.266 1.00 94.81 117 VAL A C 1
ATOM 908 O O . VAL A 1 117 ? -6.915 1.537 14.140 1.00 94.81 117 VAL A O 1
ATOM 911 N N . VAL A 1 118 ? -7.029 -0.688 13.894 1.00 97.19 118 VAL A N 1
ATOM 912 C CA . VAL A 1 118 ? -5.682 -0.838 13.340 1.00 97.19 118 VAL A CA 1
ATOM 913 C C . VAL A 1 118 ? -5.773 -1.086 11.845 1.00 97.19 118 VAL A C 1
ATOM 915 O O . VAL A 1 118 ? -6.553 -1.927 11.407 1.00 97.19 118 VAL A O 1
ATOM 918 N N . VAL A 1 119 ? -4.951 -0.392 11.064 1.00 98.31 119 VAL A N 1
ATOM 919 C CA . VAL A 1 119 ? -4.758 -0.647 9.633 1.00 98.31 119 VAL A CA 1
ATOM 920 C C . VAL A 1 119 ? -3.283 -0.914 9.380 1.00 98.31 119 VAL A C 1
ATOM 922 O O . VAL A 1 119 ? -2.429 -0.109 9.745 1.00 98.31 119 VAL A O 1
ATOM 925 N N . LEU A 1 120 ? -2.985 -2.049 8.756 1.00 98.50 120 LEU A N 1
ATOM 926 C CA . LEU A 1 120 ? -1.629 -2.422 8.370 1.00 98.50 120 LEU A CA 1
ATOM 927 C C . LEU A 1 120 ? -1.347 -1.944 6.953 1.00 98.50 120 LEU A C 1
ATOM 929 O O . LEU A 1 120 ? -2.156 -2.183 6.059 1.00 98.50 120 LEU A O 1
ATOM 933 N N . THR A 1 121 ? -0.185 -1.328 6.750 1.00 98.38 121 THR A N 1
ATOM 934 C CA . THR A 1 121 ? 0.381 -1.098 5.416 1.00 98.38 121 THR A CA 1
ATOM 935 C C . THR A 1 121 ? 1.325 -2.255 5.106 1.00 98.38 121 THR A C 1
ATOM 937 O O . THR A 1 121 ? 2.353 -2.397 5.764 1.00 98.38 121 THR A O 1
ATOM 940 N N . LEU A 1 122 ? 0.955 -3.104 4.148 1.00 97.62 122 LEU A N 1
ATOM 941 C CA . LEU A 1 122 ? 1.597 -4.393 3.871 1.00 97.62 122 LEU A CA 1
ATOM 942 C C . LEU A 1 122 ? 2.164 -4.435 2.453 1.00 97.62 122 LEU A C 1
ATOM 944 O O . LEU A 1 122 ? 1.493 -3.992 1.519 1.00 97.62 122 LEU A O 1
ATOM 948 N N . ASN A 1 123 ? 3.331 -5.056 2.266 1.00 96.50 123 ASN A N 1
ATOM 949 C CA . ASN A 1 123 ? 3.792 -5.468 0.939 1.00 96.50 123 ASN A CA 1
ATOM 950 C C . ASN A 1 123 ? 3.505 -6.951 0.692 1.00 96.50 123 ASN A C 1
ATOM 952 O O . ASN A 1 123 ? 4.276 -7.813 1.108 1.00 96.50 123 ASN A O 1
ATOM 956 N N . LEU A 1 124 ? 2.422 -7.253 -0.026 1.00 94.50 124 LEU A N 1
ATOM 957 C CA . LEU A 1 124 ? 2.037 -8.637 -0.322 1.00 94.50 124 LEU A CA 1
ATOM 958 C C . LEU A 1 124 ? 3.060 -9.341 -1.225 1.00 94.50 124 LEU A C 1
ATOM 960 O O . LEU A 1 124 ? 3.179 -10.560 -1.172 1.00 94.50 124 LEU A O 1
ATOM 964 N N . GLN A 1 125 ? 3.850 -8.583 -1.994 1.00 93.62 125 GLN A N 1
ATOM 965 C CA . GLN A 1 125 ? 4.875 -9.136 -2.883 1.00 93.62 125 GLN A CA 1
ATOM 966 C C . GLN A 1 125 ? 6.028 -9.803 -2.123 1.00 93.62 125 GLN A C 1
ATOM 968 O O . GLN A 1 125 ? 6.777 -10.573 -2.722 1.00 93.62 125 GLN A O 1
ATOM 973 N N . SER A 1 126 ? 6.157 -9.534 -0.817 1.00 92.62 126 SER A N 1
ATOM 974 C CA . SER A 1 126 ? 7.103 -10.206 0.082 1.00 92.62 126 SER A CA 1
ATOM 975 C C . SER A 1 126 ? 6.734 -11.667 0.371 1.00 92.62 126 SER A C 1
ATOM 977 O O . SER A 1 126 ? 7.549 -12.400 0.933 1.00 92.62 126 SER A O 1
ATOM 979 N N . LEU A 1 127 ? 5.507 -12.089 0.046 1.00 91.75 127 LEU A N 1
ATOM 980 C CA . LEU A 1 127 ? 5.079 -13.484 0.177 1.00 91.75 127 LEU A CA 1
ATOM 981 C C . LEU A 1 127 ? 5.328 -14.306 -1.086 1.00 91.75 127 LEU A C 1
ATOM 983 O O . LEU A 1 127 ? 5.395 -15.528 -0.987 1.00 91.75 127 LEU A O 1
ATOM 987 N N . ASP A 1 128 ? 5.473 -13.646 -2.234 1.00 89.75 128 ASP A N 1
ATOM 988 C CA . ASP A 1 128 ? 5.745 -14.309 -3.503 1.00 89.75 128 ASP A CA 1
ATOM 989 C C . ASP A 1 128 ? 7.149 -14.936 -3.490 1.00 89.75 128 ASP A C 1
ATOM 991 O O . ASP A 1 128 ? 8.132 -14.304 -3.093 1.00 89.75 128 ASP A O 1
ATOM 995 N N . ASP A 1 129 ? 7.253 -16.152 -4.011 1.00 83.75 129 ASP A N 1
ATOM 996 C CA . ASP A 1 129 ? 8.501 -16.894 -4.185 1.00 83.75 129 ASP A CA 1
ATOM 997 C C . ASP A 1 129 ? 8.680 -17.378 -5.636 1.00 83.75 129 ASP A C 1
ATOM 999 O O . ASP A 1 129 ? 7.831 -17.155 -6.503 1.00 83.75 129 ASP A O 1
ATOM 1003 N N . ASP A 1 130 ? 9.794 -18.062 -5.914 1.00 76.62 130 ASP A N 1
ATOM 1004 C CA . ASP A 1 130 ? 10.104 -18.594 -7.251 1.00 76.62 130 ASP A CA 1
ATOM 1005 C C . ASP A 1 130 ? 9.094 -19.648 -7.745 1.00 76.62 130 ASP A C 1
ATOM 1007 O O . ASP A 1 130 ? 9.050 -19.966 -8.938 1.00 76.62 130 ASP A O 1
ATOM 1011 N N . MET A 1 131 ? 8.284 -20.202 -6.838 1.00 81.06 131 MET A N 1
ATOM 1012 C CA . MET A 1 131 ? 7.267 -21.207 -7.137 1.00 81.06 131 MET A CA 1
ATOM 1013 C C . MET A 1 131 ? 5.879 -20.594 -7.341 1.00 81.06 131 MET A C 1
ATOM 1015 O O . MET A 1 131 ? 4.979 -21.284 -7.827 1.00 81.06 131 MET A O 1
ATOM 1019 N N . THR A 1 132 ? 5.703 -19.312 -7.016 1.00 80.50 132 THR A N 1
ATOM 1020 C CA . THR A 1 132 ? 4.426 -18.614 -7.127 1.00 80.50 132 THR A CA 1
ATOM 1021 C C . THR A 1 132 ? 4.044 -18.457 -8.605 1.00 80.50 132 THR A C 1
ATOM 1023 O O . THR A 1 132 ? 4.812 -17.892 -9.394 1.00 80.50 132 THR A O 1
ATOM 1026 N N . PRO A 1 133 ? 2.869 -18.959 -9.032 1.00 79.56 133 PRO A N 1
ATOM 1027 C CA . PRO A 1 133 ? 2.433 -18.836 -10.416 1.00 79.56 133 PRO A CA 1
ATOM 1028 C C . PRO A 1 133 ? 2.348 -17.366 -10.870 1.00 79.56 133 PRO A C 1
ATOM 1030 O O . PRO A 1 133 ? 1.891 -16.518 -10.103 1.00 79.56 133 PRO A O 1
ATOM 1033 N N . PRO A 1 134 ? 2.735 -17.028 -12.117 1.00 76.69 134 PRO A N 1
ATOM 1034 C CA . PRO A 1 134 ? 2.751 -15.637 -12.589 1.00 76.69 134 PRO A CA 1
ATOM 1035 C C . PRO A 1 134 ? 1.411 -14.889 -12.507 1.00 76.69 134 PRO A C 1
ATOM 1037 O O . PRO A 1 134 ? 1.394 -13.664 -12.392 1.00 76.69 134 PRO A O 1
ATOM 1040 N N . ASP A 1 135 ? 0.297 -15.613 -12.601 1.00 77.25 135 ASP A N 1
ATOM 1041 C CA . ASP A 1 135 ? -1.074 -15.112 -12.471 1.00 77.25 135 ASP A CA 1
ATOM 1042 C C . ASP A 1 135 ? -1.516 -14.915 -11.011 1.00 77.25 135 ASP A C 1
ATOM 1044 O O . ASP A 1 135 ? -2.533 -14.270 -10.769 1.00 77.25 135 ASP A O 1
ATOM 1048 N N . GLN A 1 136 ? -0.742 -15.433 -10.055 1.00 82.75 136 GLN A N 1
ATOM 1049 C CA . GLN A 1 136 ? -0.984 -15.334 -8.613 1.00 82.75 136 GLN A CA 1
ATOM 1050 C C . GLN A 1 136 ? -0.035 -14.362 -7.905 1.00 82.75 136 GLN A C 1
ATOM 1052 O O . GLN A 1 136 ? -0.260 -14.053 -6.738 1.00 82.75 136 GLN A O 1
ATOM 1057 N N . LEU A 1 137 ? 0.995 -13.864 -8.599 1.00 85.62 137 LEU A N 1
ATOM 1058 C CA . LEU A 1 137 ? 1.912 -12.865 -8.056 1.00 85.62 137 LEU A CA 1
ATOM 1059 C C . LEU A 1 137 ? 1.149 -11.632 -7.579 1.00 85.62 137 LEU A C 1
ATOM 1061 O O . LEU A 1 137 ? 0.365 -11.040 -8.333 1.00 85.62 137 LEU A O 1
ATOM 1065 N N . ALA A 1 138 ? 1.445 -11.197 -6.357 1.00 87.31 138 ALA A N 1
ATOM 1066 C CA . ALA A 1 138 ? 0.919 -9.943 -5.860 1.00 87.31 138 ALA A CA 1
ATOM 1067 C C . ALA A 1 138 ? 1.421 -8.775 -6.726 1.00 87.31 138 ALA A C 1
ATOM 1069 O O . ALA A 1 138 ? 2.594 -8.671 -7.100 1.00 87.31 138 ALA A O 1
ATOM 1070 N N . ASP A 1 139 ? 0.508 -7.862 -7.044 1.00 84.88 139 ASP A N 1
ATOM 1071 C CA . ASP A 1 139 ? 0.793 -6.717 -7.912 1.00 84.88 139 ASP A CA 1
ATOM 1072 C C . ASP A 1 139 ? 1.177 -5.457 -7.115 1.00 84.88 139 ASP A C 1
ATOM 1074 O O . ASP A 1 139 ? 1.833 -4.559 -7.644 1.00 84.88 139 ASP A O 1
ATOM 1078 N N . ALA A 1 140 ? 0.775 -5.340 -5.847 1.00 87.69 140 ALA A N 1
ATOM 1079 C CA . ALA A 1 140 ? 0.991 -4.118 -5.079 1.00 87.69 140 ALA A CA 1
ATOM 1080 C C . ALA A 1 140 ? 1.010 -4.331 -3.561 1.00 87.69 140 ALA A C 1
ATOM 1082 O O . ALA A 1 140 ? 0.669 -5.388 -3.036 1.00 87.69 140 ALA A O 1
ATOM 1083 N N . TRP A 1 141 ? 1.382 -3.256 -2.874 1.00 92.62 141 TRP A N 1
ATOM 1084 C CA . TRP A 1 141 ? 1.164 -3.041 -1.452 1.00 92.62 141 TRP A CA 1
ATOM 1085 C C . TRP A 1 141 ? -0.310 -2.718 -1.157 1.00 92.62 141 TRP A C 1
ATOM 1087 O O . TRP A 1 141 ? -1.037 -2.233 -2.028 1.00 92.62 141 TRP A O 1
ATOM 1097 N N . HIS A 1 142 ? -0.759 -2.980 0.071 1.00 94.94 142 HIS A N 1
ATOM 1098 C CA . HIS A 1 142 ? -2.153 -2.805 0.479 1.00 94.94 142 HIS A CA 1
ATOM 1099 C C . HIS A 1 142 ? -2.308 -2.258 1.901 1.00 94.94 142 HIS A C 1
ATOM 1101 O O . HIS A 1 142 ? -1.465 -2.478 2.767 1.00 94.94 142 HIS A O 1
ATOM 1107 N N . HIS A 1 143 ? -3.451 -1.606 2.140 1.00 97.38 143 HIS A N 1
ATOM 1108 C CA . HIS A 1 143 ? -3.955 -1.273 3.475 1.00 97.38 143 HIS A CA 1
ATOM 1109 C C . HIS A 1 143 ? -4.991 -2.291 3.913 1.00 97.38 143 HIS A C 1
ATOM 1111 O O . HIS A 1 143 ? -6.024 -2.416 3.254 1.00 97.38 143 HIS A O 1
ATOM 1117 N N . HIS A 1 144 ? -4.715 -3.020 4.991 1.00 96.38 144 HIS A N 1
ATOM 1118 C CA . HIS A 1 144 ? -5.611 -4.039 5.535 1.00 96.38 144 HIS A CA 1
ATOM 1119 C C . HIS A 1 144 ? -6.015 -3.667 6.967 1.00 96.38 144 HIS A C 1
ATOM 1121 O O . HIS A 1 144 ? -5.170 -3.686 7.867 1.00 96.38 144 HIS A O 1
ATOM 1127 N N . PRO A 1 145 ? -7.293 -3.331 7.217 1.00 95.81 145 PRO A N 1
ATOM 1128 C CA . PRO A 1 145 ? -7.795 -3.145 8.568 1.00 95.81 145 PRO A CA 1
ATOM 1129 C C . PRO A 1 145 ? -7.789 -4.478 9.312 1.00 95.81 145 PRO A C 1
ATOM 1131 O O . PRO A 1 145 ? -8.269 -5.486 8.792 1.00 95.81 145 PRO A O 1
ATOM 1134 N N . VAL A 1 146 ? -7.258 -4.493 10.527 1.00 95.69 146 VAL A N 1
ATOM 1135 C CA . VAL A 1 146 ? -7.193 -5.690 11.367 1.00 95.69 146 VAL A CA 1
ATOM 1136 C C . VAL A 1 146 ? -8.545 -5.913 12.031 1.00 95.69 146 VAL A C 1
ATOM 1138 O O . VAL A 1 146 ? -9.163 -4.980 12.540 1.00 95.69 146 VAL A O 1
ATOM 1141 N N . SER A 1 147 ? -9.012 -7.160 12.031 1.00 92.75 147 SER A N 1
ATOM 1142 C CA . SER A 1 147 ? -10.232 -7.554 12.728 1.00 92.75 147 SER A CA 1
ATOM 1143 C C . SER A 1 147 ? -9.932 -8.017 14.154 1.00 92.75 147 SER A C 1
ATOM 1145 O O . SER A 1 147 ? -10.411 -7.411 15.106 1.00 92.75 147 SER A O 1
ATOM 1147 N N . HIS A 1 148 ? -9.168 -9.100 14.308 1.00 92.56 148 HIS A N 1
ATOM 1148 C CA . HIS A 1 148 ? -8.841 -9.708 15.601 1.00 92.56 148 HIS A CA 1
ATOM 1149 C C . HIS A 1 148 ? -7.721 -10.746 15.443 1.00 92.56 148 HIS A C 1
ATOM 1151 O O . HIS A 1 148 ? -7.429 -11.194 14.332 1.00 92.56 148 HIS A O 1
ATOM 1157 N N . PHE A 1 149 ? -7.122 -11.157 16.559 1.00 95.31 149 PHE A N 1
ATOM 1158 C CA . PHE A 1 149 ? -6.319 -12.379 16.618 1.00 95.31 149 PHE A CA 1
ATOM 1159 C C . PHE A 1 149 ? -7.243 -13.598 16.577 1.00 95.31 149 PHE A C 1
ATOM 1161 O O . PHE A 1 149 ? -8.192 -13.666 17.359 1.00 95.31 149 PHE A O 1
ATOM 1168 N N . VAL A 1 150 ? -6.975 -14.539 15.669 1.00 95.56 150 VAL A N 1
ATOM 1169 C CA . VAL A 1 150 ? -7.704 -15.818 15.611 1.00 95.56 150 VAL A CA 1
ATOM 1170 C C . VAL A 1 150 ? -7.145 -16.771 16.671 1.00 95.56 150 VAL A C 1
ATOM 1172 O O . VAL A 1 150 ? -7.910 -17.418 17.383 1.00 95.56 150 VAL A O 1
ATOM 1175 N N . ASP A 1 151 ? -5.821 -16.789 16.832 1.00 95.12 151 ASP A N 1
ATOM 1176 C CA . ASP A 1 151 ? -5.107 -17.456 17.921 1.00 95.12 151 ASP A CA 1
ATOM 1177 C C . ASP A 1 151 ? -3.814 -16.693 18.286 1.00 95.12 151 ASP A C 1
ATOM 1179 O O . ASP A 1 151 ? -3.717 -15.478 18.096 1.00 95.12 151 ASP A O 1
ATOM 1183 N N . ASP A 1 152 ? -2.825 -17.373 18.877 1.00 93.31 152 ASP A N 1
ATOM 1184 C CA . ASP A 1 152 ? -1.570 -16.740 19.280 1.00 93.31 152 ASP A CA 1
ATOM 1185 C C . ASP A 1 152 ? -0.667 -16.353 18.095 1.00 93.31 152 ASP A C 1
ATOM 1187 O O . ASP A 1 152 ? 0.118 -15.417 18.212 1.00 93.31 152 ASP A O 1
ATOM 1191 N N . GLU A 1 153 ? -0.803 -17.016 16.950 1.00 96.94 153 GLU A N 1
ATOM 1192 C CA . GLU A 1 153 ? 0.094 -16.900 15.796 1.00 96.94 153 GLU A CA 1
ATOM 1193 C C . GLU A 1 153 ? -0.625 -16.483 14.509 1.00 96.94 153 GLU A C 1
ATOM 1195 O O . GLU A 1 153 ? -0.002 -16.432 13.449 1.00 96.94 153 GLU A O 1
ATOM 1200 N N . THR A 1 154 ? -1.913 -16.152 14.576 1.00 97.75 154 THR A N 1
ATOM 1201 C CA . THR A 1 154 ? -2.714 -15.796 13.402 1.00 97.75 154 THR A CA 1
ATOM 1202 C C . THR A 1 154 ? -3.610 -14.587 13.648 1.00 97.75 154 THR A C 1
ATOM 1204 O O . THR A 1 154 ? -4.193 -14.401 14.721 1.00 97.75 154 THR A O 1
ATOM 1207 N N . VAL A 1 155 ? -3.737 -13.745 12.622 1.00 97.06 155 VAL A N 1
ATOM 1208 C CA . VAL A 1 155 ? -4.507 -12.499 12.665 1.00 97.06 155 VAL A CA 1
ATOM 1209 C C . VAL A 1 155 ? -5.458 -12.441 11.478 1.00 97.06 155 VAL A C 1
ATOM 1211 O O . VAL A 1 155 ? -5.053 -12.601 10.327 1.00 97.06 155 VAL A O 1
ATOM 1214 N N . SER A 1 156 ? -6.729 -12.167 11.758 1.00 95.75 156 SER A N 1
ATOM 1215 C CA . SER A 1 156 ? -7.754 -11.935 10.744 1.00 95.75 156 SER A CA 1
ATOM 1216 C C . SER A 1 156 ? -7.776 -10.468 10.338 1.00 95.75 156 SER A C 1
ATOM 1218 O O . SER A 1 156 ? -7.858 -9.573 11.182 1.00 95.75 156 SER A O 1
ATOM 1220 N N . MET A 1 157 ? -7.790 -10.223 9.035 1.00 95.25 157 MET A N 1
ATOM 1221 C CA . MET A 1 157 ? -8.077 -8.928 8.431 1.00 95.25 157 MET A CA 1
ATOM 1222 C C . MET A 1 157 ? -9.584 -8.775 8.232 1.00 95.25 157 MET A C 1
ATOM 1224 O O . MET A 1 157 ? -10.311 -9.753 8.060 1.00 95.25 157 MET A O 1
ATOM 1228 N N . LEU A 1 158 ? -10.058 -7.537 8.291 1.00 90.62 158 LEU A N 1
ATOM 1229 C CA . LEU A 1 158 ? -11.464 -7.187 8.137 1.00 90.62 158 LEU A CA 1
ATOM 1230 C C . LEU A 1 158 ? -11.861 -7.062 6.664 1.00 90.62 158 LEU A C 1
ATOM 1232 O O . LEU A 1 158 ? -12.953 -7.487 6.290 1.00 90.62 158 LEU A O 1
ATOM 1236 N N . TYR A 1 159 ? -10.998 -6.441 5.853 1.00 87.44 159 TYR A N 1
ATOM 1237 C CA . TYR A 1 159 ? -11.255 -6.213 4.436 1.00 87.44 159 TYR A CA 1
ATOM 1238 C C . TYR A 1 159 ? -9.953 -6.115 3.609 1.00 87.44 159 TYR A C 1
ATOM 1240 O O . TYR A 1 159 ? -9.117 -5.264 3.921 1.00 87.44 159 TYR A O 1
ATOM 1248 N N . PRO A 1 160 ? -9.797 -6.918 2.537 1.00 87.19 160 PRO A N 1
ATOM 1249 C CA . PRO A 1 160 ? -10.573 -8.137 2.295 1.00 87.19 160 PRO A CA 1
ATOM 1250 C C . PRO A 1 160 ? -10.444 -9.098 3.489 1.00 87.19 160 PRO A C 1
ATOM 1252 O O . PRO A 1 160 ? -9.495 -9.013 4.270 1.00 87.19 160 PRO A O 1
ATOM 1255 N N . GLU A 1 161 ? -11.418 -9.987 3.668 1.00 90.25 161 GLU A N 1
ATOM 1256 C CA . GLU A 1 161 ? -11.341 -11.000 4.721 1.00 90.25 161 GLU A CA 1
ATOM 1257 C C . GLU A 1 161 ? -10.279 -12.035 4.351 1.00 90.25 161 GLU A C 1
ATOM 1259 O O . GLU A 1 161 ? -10.434 -12.812 3.411 1.00 90.25 161 GLU A O 1
ATOM 1264 N N . VAL A 1 162 ? -9.176 -12.004 5.087 1.00 93.50 162 VAL A N 1
ATOM 1265 C CA . VAL A 1 162 ? -8.044 -12.914 4.935 1.00 93.50 162 VAL A CA 1
ATOM 1266 C C . VAL A 1 162 ? -7.410 -13.121 6.302 1.00 93.50 162 VAL A C 1
ATOM 1268 O O . VAL A 1 162 ? -7.420 -12.218 7.139 1.00 93.50 162 VAL A O 1
ATOM 1271 N N . VAL A 1 163 ? -6.876 -14.311 6.541 1.00 96.88 163 VAL A N 1
ATOM 1272 C CA . VAL A 1 163 ? -6.128 -14.631 7.756 1.00 96.88 163 VAL A CA 1
ATOM 1273 C C . VAL A 1 163 ? -4.669 -14.795 7.372 1.00 96.88 163 VAL A C 1
ATOM 1275 O O . VAL A 1 163 ? -4.365 -15.517 6.427 1.00 96.88 163 VAL A O 1
ATOM 1278 N N . TYR A 1 164 ? -3.789 -14.129 8.110 1.00 97.81 164 TYR A N 1
ATOM 1279 C CA . TYR A 1 164 ? -2.347 -14.272 7.963 1.00 97.81 164 TYR A CA 1
ATOM 1280 C C . TYR A 1 164 ? -1.749 -14.852 9.237 1.00 97.81 164 TYR A C 1
ATOM 1282 O O . TYR A 1 164 ? -2.154 -14.495 10.347 1.00 97.81 164 TYR A O 1
ATOM 1290 N N . SER A 1 165 ? -0.749 -15.709 9.078 1.00 98.19 165 SER A N 1
ATOM 1291 C CA . SER A 1 165 ? 0.164 -16.052 10.162 1.00 98.19 165 SER A CA 1
ATOM 1292 C C . SER A 1 165 ? 1.027 -14.845 10.547 1.00 98.19 165 SER A C 1
ATOM 1294 O O . SER A 1 165 ? 1.292 -13.952 9.736 1.00 98.19 165 SER A O 1
ATOM 1296 N N . MET A 1 166 ? 1.524 -14.823 11.782 1.00 98.00 166 MET A N 1
ATOM 1297 C CA . MET A 1 166 ? 2.472 -13.803 12.233 1.00 98.00 166 MET A CA 1
ATOM 1298 C C . MET A 1 166 ? 3.779 -13.827 11.432 1.00 98.00 166 MET A C 1
ATOM 1300 O O . MET A 1 166 ? 4.428 -12.793 11.305 1.00 98.00 166 MET A O 1
ATOM 1304 N N . GLU A 1 167 ? 4.145 -14.979 10.867 1.00 97.88 167 GLU A N 1
ATOM 1305 C CA . GLU A 1 167 ? 5.299 -15.125 9.977 1.00 97.88 167 GLU A CA 1
ATOM 1306 C C . GLU A 1 167 ? 5.073 -14.429 8.626 1.00 97.88 167 GLU A C 1
ATOM 1308 O O . GLU A 1 167 ? 5.931 -13.69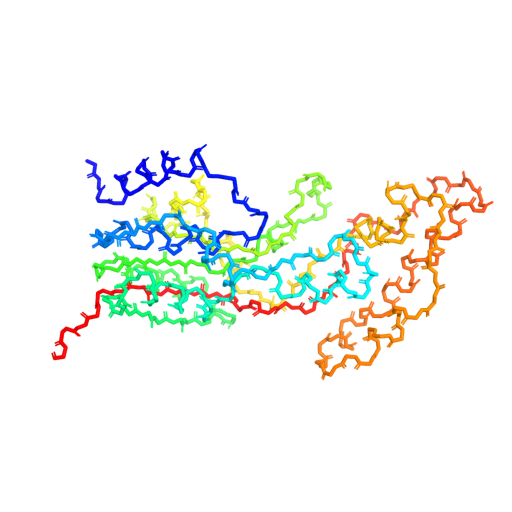6 8.141 1.00 97.88 167 GLU A O 1
ATOM 1313 N N . GLU A 1 168 ? 3.899 -14.607 8.014 1.00 97.69 168 GLU A N 1
ATOM 1314 C CA . GLU A 1 168 ? 3.523 -13.877 6.796 1.00 97.69 168 GLU A CA 1
ATOM 1315 C C . GLU A 1 168 ? 3.428 -12.374 7.054 1.00 97.69 168 GLU A C 1
ATOM 1317 O O . GLU A 1 168 ? 3.977 -11.583 6.289 1.00 97.69 168 GLU A O 1
ATOM 1322 N N . LEU A 1 169 ? 2.784 -11.970 8.154 1.00 97.94 169 LEU A N 1
ATOM 1323 C CA . LEU A 1 169 ? 2.704 -10.560 8.533 1.00 97.94 169 LEU A CA 1
ATOM 1324 C C . LEU A 1 169 ? 4.085 -9.950 8.742 1.00 97.94 169 LEU A C 1
ATOM 1326 O O . LEU A 1 169 ? 4.326 -8.849 8.256 1.00 97.94 169 LEU A O 1
ATOM 1330 N N . HIS A 1 170 ? 4.991 -10.648 9.434 1.00 98.25 170 HIS A N 1
ATOM 1331 C CA . HIS A 1 170 ? 6.353 -10.164 9.647 1.00 98.25 170 HIS A CA 1
ATOM 1332 C C . HIS A 1 170 ? 7.073 -9.953 8.315 1.00 98.25 170 HIS A C 1
ATOM 1334 O O . HIS A 1 170 ? 7.565 -8.855 8.095 1.00 98.25 170 HIS A O 1
ATOM 1340 N N . ARG A 1 171 ? 7.017 -10.903 7.370 1.00 97.25 171 ARG A N 1
ATOM 1341 C CA . ARG A 1 171 ? 7.604 -10.726 6.024 1.00 97.25 171 ARG A CA 1
ATOM 1342 C C . ARG A 1 171 ? 7.041 -9.524 5.255 1.00 97.25 171 ARG A C 1
ATOM 1344 O O . ARG A 1 171 ? 7.770 -8.865 4.517 1.00 97.25 171 ARG A O 1
ATOM 1351 N N . MET A 1 172 ? 5.749 -9.232 5.404 1.00 97.50 172 MET A N 1
ATOM 1352 C CA . MET A 1 172 ? 5.100 -8.096 4.732 1.00 97.50 172 MET A CA 1
ATOM 1353 C C . MET A 1 172 ? 5.314 -6.744 5.437 1.00 97.50 172 MET A C 1
ATOM 1355 O O . MET A 1 172 ? 5.096 -5.705 4.811 1.00 97.50 172 MET A O 1
ATOM 1359 N N . LEU A 1 173 ? 5.678 -6.753 6.725 1.00 97.69 173 LEU A N 1
ATOM 1360 C CA . LEU A 1 173 ? 5.861 -5.566 7.574 1.00 97.69 173 LEU A CA 1
ATOM 1361 C C . LEU A 1 173 ? 7.339 -5.206 7.797 1.00 97.69 173 LEU A C 1
ATOM 1363 O O . LEU A 1 173 ? 7.663 -4.038 8.014 1.00 97.69 173 LEU A O 1
ATOM 1367 N N . ASP A 1 174 ? 8.229 -6.190 7.745 1.00 96.69 174 ASP A N 1
ATOM 1368 C CA . ASP A 1 174 ? 9.680 -6.044 7.825 1.00 96.69 174 ASP A CA 1
ATOM 1369 C C . ASP A 1 174 ? 10.289 -6.172 6.425 1.00 96.69 174 ASP A C 1
ATOM 1371 O O . ASP A 1 174 ? 10.972 -7.135 6.079 1.00 96.69 174 ASP A O 1
ATOM 1375 N N . CYS A 1 175 ? 9.959 -5.208 5.569 1.00 93.69 175 CYS A N 1
ATOM 1376 C CA . CYS A 1 175 ? 10.435 -5.169 4.195 1.00 93.69 175 CYS A CA 1
ATOM 1377 C C . CYS A 1 175 ? 10.844 -3.751 3.796 1.00 93.69 175 CYS A C 1
ATOM 1379 O O . CYS A 1 175 ? 10.364 -2.765 4.352 1.00 93.69 175 CYS A O 1
ATOM 1381 N N . HIS A 1 176 ? 11.679 -3.636 2.769 1.00 92.31 176 HIS A N 1
ATOM 1382 C CA . HIS A 1 176 ? 11.955 -2.340 2.158 1.00 92.31 176 HIS A CA 1
ATOM 1383 C C . HIS A 1 176 ? 10.728 -1.807 1.411 1.00 92.31 176 HIS A C 1
ATOM 1385 O O . HIS A 1 176 ? 9.969 -2.573 0.814 1.00 92.31 176 HIS A O 1
ATOM 1391 N N . SER A 1 177 ? 10.588 -0.483 1.385 1.00 95.19 177 SER A N 1
ATOM 1392 C CA . SER A 1 177 ? 9.629 0.252 0.558 1.00 95.19 177 SER A CA 1
ATOM 1393 C C . SER A 1 177 ? 9.981 0.162 -0.928 1.00 95.19 177 SER A C 1
ATOM 1395 O O . SER A 1 177 ? 10.541 1.083 -1.522 1.00 95.19 177 SER A O 1
ATOM 1397 N N . CYS A 1 178 ? 9.696 -0.986 -1.535 1.00 94.88 178 CYS A N 1
ATOM 1398 C CA . CYS A 1 178 ? 9.953 -1.238 -2.946 1.00 94.88 178 CYS A CA 1
ATOM 1399 C C . CYS A 1 178 ? 8.834 -2.071 -3.565 1.00 94.88 178 CYS A C 1
ATOM 1401 O O . CYS A 1 178 ? 8.177 -2.867 -2.894 1.00 94.88 178 CYS A O 1
ATOM 1403 N N . LEU A 1 179 ? 8.625 -1.880 -4.863 1.00 94.88 179 LEU A N 1
ATOM 1404 C CA . LEU A 1 179 ? 7.676 -2.649 -5.654 1.00 94.88 179 LEU A CA 1
ATOM 1405 C C . LEU A 1 179 ? 8.399 -3.496 -6.685 1.00 94.88 179 LEU A C 1
ATOM 1407 O O . LEU A 1 179 ? 9.390 -3.075 -7.275 1.00 94.88 179 LEU A O 1
ATOM 1411 N N . LEU A 1 180 ? 7.859 -4.684 -6.916 1.00 93.56 180 LEU A N 1
ATOM 1412 C CA . LEU A 1 180 ? 8.346 -5.652 -7.881 1.00 93.56 180 LEU A CA 1
ATOM 1413 C C . LEU A 1 180 ? 7.451 -5.608 -9.120 1.00 93.56 180 LEU A C 1
ATOM 1415 O O . LEU A 1 180 ? 6.303 -6.051 -9.093 1.00 93.56 180 LEU A O 1
ATOM 1419 N N . ILE A 1 181 ? 7.974 -5.062 -10.213 1.00 91.12 181 ILE A N 1
ATOM 1420 C CA . ILE A 1 181 ? 7.254 -4.873 -11.473 1.00 91.12 181 ILE A CA 1
ATOM 1421 C C . ILE A 1 181 ? 7.567 -6.020 -12.425 1.00 91.12 181 ILE A C 1
ATOM 1423 O O . ILE A 1 181 ? 8.726 -6.385 -12.631 1.00 91.12 181 ILE A O 1
ATOM 1427 N N . ARG A 1 182 ? 6.533 -6.599 -13.039 1.00 87.62 182 ARG A N 1
ATOM 1428 C CA . ARG A 1 182 ? 6.737 -7.684 -13.999 1.00 87.62 182 ARG A CA 1
ATOM 1429 C C . ARG A 1 182 ? 7.279 -7.105 -15.312 1.00 87.62 182 ARG A C 1
ATOM 1431 O O . ARG A 1 182 ? 6.741 -6.108 -15.797 1.00 87.62 182 ARG A O 1
ATOM 1438 N N . PRO A 1 183 ? 8.261 -7.757 -15.959 1.00 84.94 183 PRO A N 1
ATOM 1439 C CA . PRO A 1 183 ? 8.760 -7.320 -17.266 1.00 84.94 183 PRO A CA 1
ATOM 1440 C C . PRO A 1 183 ? 7.662 -7.177 -18.330 1.00 84.94 183 PRO A C 1
ATOM 1442 O O . PRO A 1 183 ? 7.723 -6.287 -19.175 1.00 84.94 183 PRO A O 1
ATOM 1445 N N . VAL A 1 184 ? 6.623 -8.021 -18.269 1.00 80.56 184 VAL A N 1
ATOM 1446 C CA . VAL A 1 184 ? 5.469 -7.945 -19.181 1.00 80.56 184 VAL A CA 1
ATOM 1447 C C . VAL A 1 184 ? 4.662 -6.656 -19.012 1.00 80.56 184 VAL A C 1
ATOM 1449 O O . VAL A 1 184 ? 4.167 -6.128 -20.003 1.00 80.56 184 VAL A O 1
ATOM 1452 N N . ASP A 1 185 ? 4.571 -6.108 -17.795 1.00 83.81 185 ASP A N 1
ATOM 1453 C CA . ASP A 1 185 ? 3.843 -4.859 -17.553 1.00 83.81 185 ASP A CA 1
ATOM 1454 C C . ASP A 1 185 ? 4.572 -3.676 -18.201 1.00 83.81 185 ASP A C 1
ATOM 1456 O O . ASP A 1 185 ? 3.927 -2.784 -18.744 1.00 83.81 185 ASP A O 1
ATOM 1460 N N . ILE A 1 186 ? 5.911 -3.695 -18.200 1.00 84.94 186 ILE A N 1
ATOM 1461 C CA . ILE A 1 186 ? 6.756 -2.696 -18.874 1.00 84.94 186 ILE A CA 1
ATOM 1462 C C . ILE A 1 186 ? 6.631 -2.823 -20.388 1.00 84.94 186 ILE A C 1
ATOM 1464 O O . ILE A 1 186 ? 6.398 -1.830 -21.077 1.00 84.94 186 ILE A O 1
ATOM 1468 N N . ALA A 1 187 ? 6.732 -4.049 -20.906 1.00 78.44 187 ALA A N 1
ATOM 1469 C CA . ALA A 1 187 ? 6.556 -4.303 -22.327 1.00 78.44 187 ALA A CA 1
ATOM 1470 C C . ALA A 1 187 ? 5.186 -3.815 -22.802 1.00 78.44 187 ALA A C 1
ATOM 1472 O O . ALA A 1 187 ? 5.113 -3.120 -23.808 1.00 78.44 187 ALA A O 1
ATOM 1473 N N . PHE A 1 188 ? 4.116 -4.080 -22.047 1.00 78.88 188 PHE A N 1
ATOM 1474 C CA . PHE A 1 188 ? 2.767 -3.637 -22.390 1.00 78.88 188 PHE A CA 1
ATOM 1475 C C . PHE A 1 188 ? 2.665 -2.113 -22.578 1.00 78.88 188 PHE A C 1
ATOM 1477 O O . PHE A 1 188 ? 2.017 -1.674 -23.529 1.00 78.88 188 PHE A O 1
ATOM 1484 N N . GLN A 1 189 ? 3.356 -1.306 -21.762 1.00 77.94 189 GLN A N 1
ATOM 1485 C CA . GLN A 1 189 ? 3.343 0.163 -21.902 1.00 77.94 189 GLN A CA 1
ATOM 1486 C C . GLN A 1 189 ? 3.965 0.657 -23.207 1.00 77.94 189 GLN A C 1
ATOM 1488 O O . GLN A 1 189 ? 3.588 1.698 -23.737 1.00 77.94 189 GLN A O 1
ATOM 1493 N N . THR A 1 190 ? 4.896 -0.101 -23.781 1.00 66.75 190 THR A N 1
ATOM 1494 C CA . THR A 1 190 ? 5.533 0.290 -25.045 1.00 66.75 190 THR A CA 1
ATOM 1495 C C . THR A 1 190 ? 4.693 0.006 -26.280 1.00 66.75 190 THR A C 1
ATOM 1497 O O . THR A 1 190 ? 5.151 0.273 -27.387 1.00 66.75 190 THR A O 1
ATOM 1500 N N . THR A 1 191 ? 3.469 -0.496 -26.108 1.00 61.78 191 THR A N 1
ATOM 1501 C CA . THR A 1 191 ? 2.624 -1.002 -27.187 1.00 61.78 191 THR A CA 1
ATOM 1502 C C . THR A 1 191 ? 1.400 -0.130 -27.411 1.00 61.78 191 THR A C 1
ATOM 1504 O O . THR A 1 191 ? 0.756 0.339 -26.477 1.00 61.78 191 THR A O 1
ATOM 1507 N N . SER A 1 192 ? 1.013 0.075 -28.671 1.00 55.00 192 SER A N 1
ATOM 1508 C CA . SER A 1 192 ? -0.246 0.771 -28.959 1.00 55.00 192 SER A CA 1
ATOM 1509 C C . SER A 1 192 ? -1.422 -0.153 -28.629 1.00 55.00 192 SER A C 1
ATOM 1511 O O . SER A 1 192 ? -1.620 -1.149 -29.321 1.00 55.00 192 SER A O 1
ATOM 1513 N N . ARG A 1 193 ? -2.208 0.168 -27.589 1.00 53.47 193 ARG A N 1
ATOM 1514 C CA . ARG A 1 193 ? -3.410 -0.594 -27.177 1.00 53.47 193 ARG A CA 1
ATOM 1515 C C . ARG A 1 193 ? -3.154 -2.105 -26.998 1.00 53.47 193 ARG A C 1
ATOM 1517 O O . ARG A 1 193 ? -3.951 -2.920 -27.456 1.00 53.47 193 ARG A O 1
ATOM 1524 N N . GLY A 1 194 ? -2.031 -2.487 -26.384 1.00 47.16 194 GLY A N 1
ATOM 1525 C CA . GLY A 1 194 ? -1.689 -3.898 -26.155 1.00 47.16 194 GLY A CA 1
ATOM 1526 C C . GLY A 1 194 ? -1.202 -4.651 -27.397 1.00 47.16 194 GLY A C 1
ATOM 1527 O O . GLY A 1 194 ? -0.969 -5.858 -27.336 1.00 47.16 194 GLY A O 1
ATOM 1528 N N . ASN A 1 195 ? -1.032 -3.972 -28.537 1.00 46.97 195 ASN A N 1
ATOM 1529 C CA . ASN A 1 195 ? -0.418 -4.576 -29.709 1.00 46.97 195 ASN A CA 1
ATOM 1530 C C . ASN A 1 195 ? 1.102 -4.496 -29.579 1.00 46.97 195 ASN A C 1
ATOM 1532 O O . ASN A 1 195 ? 1.711 -3.490 -29.959 1.00 46.97 195 ASN A O 1
ATOM 1536 N N . LEU A 1 196 ? 1.696 -5.591 -29.086 1.00 52.31 196 LEU A N 1
ATOM 1537 C CA . LEU A 1 196 ? 3.145 -5.834 -28.987 1.00 52.31 196 LEU A CA 1
ATOM 1538 C C . LEU A 1 196 ? 3.920 -5.482 -30.274 1.00 52.31 196 LEU A C 1
ATOM 1540 O O . LEU A 1 196 ? 5.125 -5.298 -30.209 1.00 52.31 196 LEU A O 1
ATOM 1544 N N . GLY A 1 197 ? 3.201 -5.310 -31.396 1.00 43.16 197 GLY A N 1
ATOM 1545 C CA . GLY A 1 197 ? 3.491 -4.696 -32.698 1.00 43.16 197 GLY A CA 1
ATOM 1546 C C . GLY A 1 197 ? 4.568 -3.611 -32.832 1.00 43.16 197 GLY A C 1
ATOM 1547 O O . GLY A 1 197 ? 5.378 -3.707 -33.756 1.00 43.16 197 GLY A O 1
ATOM 1548 N N . VAL A 1 198 ? 4.586 -2.582 -31.984 1.00 50.97 198 VAL A N 1
ATOM 1549 C CA . VAL A 1 198 ? 5.392 -1.365 -32.208 1.00 50.97 198 VAL A CA 1
ATOM 1550 C C . VAL A 1 198 ? 5.944 -0.874 -30.878 1.00 50.97 198 VAL A C 1
ATOM 1552 O O . VAL A 1 198 ? 5.171 -0.351 -30.087 1.00 50.97 198 VAL A O 1
ATOM 1555 N N . LEU A 1 199 ? 7.252 -1.028 -30.645 1.00 54.12 199 LEU A N 1
ATOM 1556 C CA . LEU A 1 199 ? 7.924 -0.478 -29.466 1.00 54.12 199 LEU A CA 1
ATOM 1557 C C . LEU A 1 199 ? 8.193 1.012 -29.690 1.00 54.12 199 LEU A C 1
ATOM 1559 O O . LEU A 1 199 ? 8.882 1.385 -30.641 1.00 54.12 199 LEU A O 1
ATOM 1563 N N . ARG A 1 200 ? 7.688 1.868 -28.804 1.00 54.28 200 ARG A N 1
ATOM 1564 C CA . ARG A 1 200 ? 8.153 3.257 -28.713 1.00 54.28 200 ARG A CA 1
ATOM 1565 C C . ARG A 1 200 ? 9.450 3.281 -27.895 1.00 54.28 200 ARG A C 1
ATOM 1567 O O . ARG A 1 200 ? 9.440 2.926 -26.723 1.00 54.28 200 ARG A O 1
ATOM 1574 N N . ARG 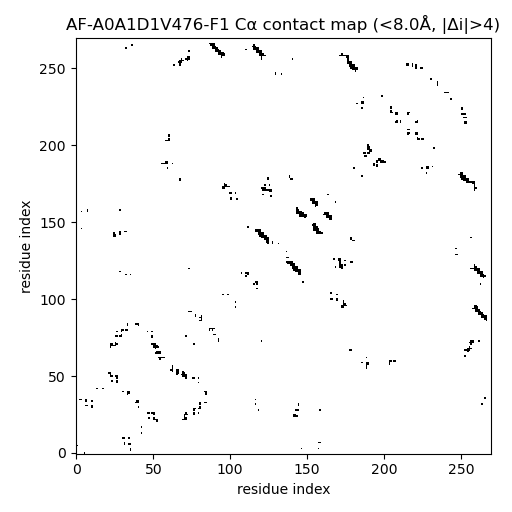A 1 201 ? 10.569 3.678 -28.502 1.00 59.62 201 ARG A N 1
ATOM 1575 C CA . ARG A 1 201 ? 11.789 4.137 -27.806 1.00 59.62 201 ARG A CA 1
ATOM 1576 C C . ARG A 1 201 ? 12.055 5.567 -28.302 1.00 59.62 201 ARG A C 1
ATOM 1578 O O . ARG A 1 201 ? 11.765 5.833 -29.463 1.00 59.62 201 ARG A O 1
ATOM 1585 N N . THR A 1 202 ? 12.499 6.534 -27.497 1.00 55.31 202 THR A N 1
ATOM 1586 C CA . THR A 1 202 ? 13.799 6.502 -26.795 1.00 55.31 202 THR A CA 1
ATOM 1587 C C . THR A 1 202 ? 13.960 7.489 -25.618 1.00 55.31 202 THR A C 1
ATOM 1589 O O . THR A 1 202 ? 15.049 7.527 -25.057 1.00 55.31 202 THR A O 1
ATOM 1592 N N . ASP A 1 203 ? 12.937 8.230 -25.174 1.00 67.25 203 ASP A N 1
ATOM 1593 C CA . ASP A 1 203 ? 13.140 9.301 -24.161 1.00 67.25 203 ASP A CA 1
ATOM 1594 C C . ASP A 1 203 ? 12.841 8.865 -22.703 1.00 67.25 203 ASP A C 1
ATOM 1596 O O . ASP A 1 203 ? 13.214 9.537 -21.737 1.00 67.25 203 ASP A O 1
ATOM 1600 N N . ASP A 1 204 ? 12.206 7.703 -22.515 1.00 75.56 204 ASP A N 1
ATOM 1601 C CA . ASP A 1 204 ? 11.756 7.228 -21.196 1.00 75.56 204 ASP A CA 1
ATOM 1602 C C . ASP A 1 204 ? 12.899 6.769 -20.283 1.00 75.56 204 ASP A C 1
ATOM 1604 O O . ASP A 1 204 ? 12.896 7.060 -19.089 1.00 75.56 204 ASP A O 1
ATOM 1608 N N . VAL A 1 205 ? 13.893 6.056 -20.826 1.00 83.44 205 VAL A N 1
ATOM 1609 C CA . VAL A 1 205 ? 15.022 5.543 -20.027 1.00 83.44 205 VAL A CA 1
ATOM 1610 C C . VAL A 1 205 ? 15.842 6.703 -19.467 1.00 83.44 205 VAL A C 1
ATOM 1612 O O . VAL A 1 205 ? 16.239 6.669 -18.306 1.00 83.44 205 VAL A O 1
ATOM 1615 N N . GLU A 1 206 ? 16.048 7.752 -20.261 1.00 85.62 206 GLU A N 1
ATOM 1616 C CA . GLU A 1 206 ? 16.745 8.955 -19.810 1.00 85.62 206 GLU A CA 1
ATOM 1617 C C . GLU A 1 206 ? 15.937 9.694 -18.734 1.00 85.62 206 GLU A C 1
ATOM 1619 O O . GLU A 1 206 ? 16.487 10.084 -17.706 1.00 85.62 206 GLU A O 1
ATOM 1624 N N . SER A 1 207 ? 14.611 9.773 -18.890 1.00 87.75 207 SER A N 1
ATOM 1625 C CA . SER A 1 207 ? 13.721 10.324 -17.859 1.00 87.75 207 SER A CA 1
ATOM 1626 C C . SER A 1 207 ? 13.827 9.560 -16.529 1.00 87.75 207 SER A C 1
ATOM 1628 O O . SER A 1 207 ? 13.795 10.169 -15.460 1.00 87.75 207 SER A O 1
ATOM 1630 N N . LEU A 1 208 ? 14.000 8.234 -16.569 1.00 90.31 208 LEU A N 1
ATOM 1631 C CA . LEU A 1 208 ? 14.230 7.406 -15.378 1.00 90.31 208 LEU A CA 1
ATOM 1632 C C . LEU A 1 208 ? 15.630 7.604 -14.770 1.00 90.31 208 LEU A C 1
ATOM 1634 O O . LEU A 1 208 ? 15.773 7.554 -13.551 1.00 90.31 208 LEU A O 1
ATOM 1638 N N . ARG A 1 209 ? 16.661 7.871 -15.582 1.00 89.25 209 ARG A N 1
ATOM 1639 C CA . ARG A 1 209 ? 18.022 8.186 -15.092 1.00 89.25 209 ARG A CA 1
ATOM 1640 C C . ARG A 1 209 ? 18.097 9.531 -14.378 1.00 89.25 209 ARG A C 1
ATOM 1642 O O . ARG A 1 209 ? 18.928 9.710 -13.496 1.00 89.25 209 ARG A O 1
ATOM 1649 N N . GLN A 1 210 ? 17.229 10.466 -14.753 1.00 91.19 210 GLN A N 1
ATOM 1650 C CA . GLN A 1 210 ? 17.182 11.820 -14.197 1.00 91.19 210 GLN A CA 1
ATOM 1651 C C . GLN A 1 210 ? 16.338 11.933 -12.915 1.00 91.19 210 GLN A C 1
ATOM 1653 O O . GLN A 1 210 ? 16.099 13.042 -12.427 1.00 91.19 210 GLN A O 1
ATOM 1658 N N . GLN A 1 211 ? 15.868 10.812 -12.356 1.00 93.75 211 GLN A N 1
ATOM 1659 C CA . GLN A 1 211 ? 15.098 10.830 -11.115 1.00 93.75 211 GLN A CA 1
ATOM 1660 C C . GLN A 1 211 ? 15.940 11.328 -9.938 1.00 93.75 211 GLN A C 1
ATOM 1662 O O . GLN A 1 211 ? 17.101 10.969 -9.770 1.00 93.75 211 GLN A O 1
ATOM 1667 N N . LYS A 1 212 ? 15.329 12.188 -9.116 1.00 91.25 212 LYS A N 1
ATOM 1668 C CA . LYS A 1 212 ? 16.000 12.822 -7.969 1.00 91.25 212 LYS A CA 1
ATOM 1669 C C . LYS A 1 212 ? 16.124 11.902 -6.762 1.00 91.25 212 LYS A C 1
ATOM 1671 O O . LYS A 1 212 ? 16.987 12.124 -5.919 1.00 91.25 212 LYS A O 1
ATOM 1676 N N . ASP A 1 213 ? 15.215 10.942 -6.647 1.00 93.00 213 ASP A N 1
ATOM 1677 C CA . ASP A 1 213 ? 15.237 9.961 -5.574 1.00 93.00 213 ASP A CA 1
ATOM 1678 C C . ASP A 1 213 ? 16.359 8.940 -5.858 1.00 93.00 213 ASP A C 1
ATOM 1680 O O . ASP A 1 213 ? 16.304 8.254 -6.885 1.00 93.00 213 ASP A O 1
ATOM 1684 N N . PRO A 1 214 ? 17.384 8.845 -4.984 1.00 93.75 214 PRO A N 1
ATOM 1685 C CA . PRO A 1 214 ? 18.549 7.992 -5.208 1.00 93.75 214 PRO A CA 1
ATOM 1686 C C . PRO A 1 214 ? 18.191 6.507 -5.310 1.00 93.75 214 PRO A C 1
ATOM 1688 O O . PRO A 1 214 ? 18.914 5.763 -5.967 1.00 93.75 214 PRO A O 1
ATOM 1691 N N . GLN A 1 215 ? 17.051 6.073 -4.761 1.00 94.44 215 GLN A N 1
ATOM 1692 C CA . GLN A 1 215 ? 16.640 4.672 -4.837 1.00 94.44 215 GLN A CA 1
ATOM 1693 C C . GLN A 1 215 ? 16.379 4.211 -6.282 1.00 94.44 215 GLN A C 1
ATOM 1695 O O . GLN A 1 215 ? 16.522 3.027 -6.585 1.00 94.44 215 GLN A O 1
ATOM 1700 N N . TRP A 1 216 ? 16.033 5.126 -7.200 1.00 95.19 216 TRP A N 1
ATOM 1701 C CA . TRP A 1 216 ? 15.899 4.799 -8.628 1.00 95.19 216 TRP A CA 1
ATOM 1702 C C . TRP A 1 216 ? 17.236 4.404 -9.258 1.00 95.19 216 TRP A C 1
ATOM 1704 O O . TRP A 1 216 ? 17.268 3.542 -10.139 1.00 95.19 216 TRP A O 1
ATOM 1714 N N . LEU A 1 217 ? 18.327 5.022 -8.798 1.00 93.50 217 LEU A N 1
ATOM 1715 C CA . LEU A 1 217 ? 19.683 4.674 -9.202 1.00 93.50 217 LEU A CA 1
ATOM 1716 C C . LEU A 1 217 ? 20.151 3.399 -8.492 1.00 93.50 217 LEU A C 1
ATOM 1718 O O . LEU A 1 217 ? 20.682 2.511 -9.150 1.00 93.50 217 LEU A O 1
ATOM 1722 N N . ASP A 1 218 ? 19.906 3.279 -7.184 1.00 93.62 218 ASP A N 1
ATOM 1723 C CA . ASP A 1 218 ? 20.328 2.117 -6.387 1.00 93.62 218 ASP A CA 1
ATOM 1724 C C . ASP A 1 218 ? 19.692 0.806 -6.875 1.00 93.62 218 ASP A C 1
ATOM 1726 O O . ASP A 1 218 ? 20.321 -0.251 -6.838 1.00 93.62 218 ASP A O 1
ATOM 1730 N N . PHE A 1 219 ? 18.446 0.860 -7.355 1.00 93.69 219 PHE A N 1
ATOM 1731 C CA . PHE A 1 219 ? 17.763 -0.289 -7.959 1.00 93.69 219 PHE A CA 1
ATOM 1732 C C . PHE A 1 219 ? 18.059 -0.469 -9.453 1.00 93.69 219 PHE A C 1
ATOM 1734 O O . PHE A 1 219 ? 17.510 -1.385 -10.063 1.00 93.69 219 PHE A O 1
ATOM 1741 N N . ASP A 1 220 ? 18.891 0.394 -10.044 1.00 93.69 220 ASP A N 1
ATOM 1742 C CA . ASP A 1 220 ? 19.182 0.450 -11.479 1.00 93.69 220 ASP A CA 1
ATOM 1743 C C . ASP A 1 220 ? 17.912 0.320 -12.338 1.00 93.69 220 ASP A C 1
ATOM 1745 O O . ASP A 1 220 ? 17.799 -0.517 -13.238 1.00 93.69 220 ASP A O 1
ATOM 1749 N N . VAL A 1 221 ? 16.883 1.113 -12.018 1.00 93.25 221 VAL A N 1
ATOM 1750 C CA . VAL A 1 221 ? 15.577 0.976 -12.682 1.00 93.25 221 VAL A CA 1
ATOM 1751 C C . VAL A 1 221 ? 15.713 1.223 -14.184 1.00 93.25 221 VAL A C 1
ATOM 1753 O O . VAL A 1 221 ? 15.130 0.505 -14.994 1.00 93.25 221 VAL A O 1
ATOM 1756 N N . ALA A 1 222 ? 16.512 2.221 -14.565 1.00 91.75 222 ALA A N 1
ATOM 1757 C CA . ALA A 1 222 ? 16.736 2.565 -15.959 1.00 91.75 222 ALA A CA 1
ATOM 1758 C C . ALA A 1 222 ? 17.475 1.459 -16.731 1.00 91.75 222 ALA A C 1
ATOM 1760 O O . ALA A 1 222 ? 17.070 1.157 -17.854 1.00 91.75 222 ALA A O 1
ATOM 1761 N N . GLY A 1 223 ? 18.522 0.853 -16.156 1.00 89.88 223 GLY A N 1
ATOM 1762 C CA . GLY A 1 223 ? 19.245 -0.261 -16.775 1.00 89.88 223 GLY A CA 1
ATOM 1763 C C . GLY A 1 223 ? 18.358 -1.492 -16.943 1.00 89.88 223 GLY A C 1
ATOM 1764 O O . GLY A 1 223 ? 18.250 -2.026 -18.046 1.00 89.88 223 GLY A O 1
ATOM 1765 N N . ASN A 1 224 ? 17.618 -1.856 -15.894 1.00 90.31 224 ASN A N 1
ATOM 1766 C CA . ASN A 1 224 ? 16.665 -2.966 -15.924 1.00 90.31 224 ASN A CA 1
ATOM 1767 C C . ASN A 1 224 ? 15.562 -2.773 -16.982 1.00 90.31 224 ASN A C 1
ATOM 1769 O O . ASN A 1 224 ? 15.216 -3.697 -17.721 1.00 90.31 224 ASN A O 1
ATOM 1773 N N . VAL A 1 225 ? 15.002 -1.563 -17.090 1.00 88.75 225 VAL A N 1
ATOM 1774 C CA . VAL A 1 225 ? 14.006 -1.240 -18.124 1.00 88.75 225 VAL A CA 1
ATOM 1775 C C . VAL A 1 225 ? 14.627 -1.298 -19.519 1.00 88.75 225 VAL A C 1
ATOM 1777 O O . VAL A 1 225 ? 14.016 -1.855 -20.431 1.00 88.75 225 VAL A O 1
ATOM 1780 N N . ASP A 1 226 ? 15.830 -0.749 -19.708 1.00 86.25 226 ASP A N 1
ATOM 1781 C CA . ASP A 1 226 ? 16.537 -0.811 -20.988 1.00 86.25 226 ASP A CA 1
ATOM 1782 C C . ASP A 1 226 ? 16.763 -2.267 -21.426 1.00 86.25 226 ASP A C 1
ATOM 1784 O O . ASP A 1 226 ? 16.442 -2.607 -22.564 1.00 86.25 226 ASP A O 1
ATOM 1788 N N . GLU A 1 227 ? 17.194 -3.144 -20.518 1.00 85.12 227 GLU A N 1
ATOM 1789 C CA . GLU A 1 227 ? 17.370 -4.575 -20.785 1.00 85.12 227 GLU A CA 1
ATOM 1790 C C . GLU A 1 227 ? 16.062 -5.253 -21.213 1.00 85.12 227 GLU A C 1
ATOM 1792 O O . GLU A 1 227 ? 16.020 -5.908 -22.260 1.00 85.12 227 GLU A O 1
ATOM 1797 N N . VAL A 1 228 ? 14.971 -5.045 -20.464 1.00 84.00 228 VAL A N 1
ATOM 1798 C CA . VAL A 1 228 ? 13.651 -5.598 -20.810 1.00 84.00 228 VAL A CA 1
ATOM 1799 C C . VAL A 1 228 ? 13.232 -5.148 -22.206 1.00 84.00 228 VAL A C 1
ATOM 1801 O O . VAL A 1 228 ? 12.858 -5.967 -23.045 1.00 84.00 228 VAL A O 1
ATOM 1804 N N . LEU A 1 229 ? 13.336 -3.854 -22.497 1.00 79.94 229 LEU A N 1
ATOM 1805 C CA . LEU A 1 229 ? 12.944 -3.307 -23.791 1.00 79.94 229 LEU A CA 1
ATOM 1806 C C . LEU A 1 229 ? 13.837 -3.798 -24.945 1.00 79.94 229 LEU A C 1
ATOM 1808 O O . LEU A 1 229 ? 13.329 -4.033 -26.042 1.00 79.94 229 LEU A O 1
ATOM 1812 N N . GLN A 1 230 ? 15.143 -3.981 -24.722 1.00 78.56 230 GLN A N 1
ATOM 1813 C CA . GLN A 1 230 ? 16.047 -4.576 -25.713 1.00 78.56 230 GLN A CA 1
ATOM 1814 C C . GLN A 1 230 ? 15.692 -6.039 -25.994 1.00 78.56 230 GLN A C 1
ATOM 1816 O O . GLN A 1 230 ? 15.694 -6.456 -27.153 1.00 78.56 230 GLN A O 1
ATOM 1821 N N . TRP A 1 231 ? 15.372 -6.813 -24.954 1.00 75.12 231 TRP A N 1
ATOM 1822 C CA . TRP A 1 231 ? 14.989 -8.217 -25.090 1.00 75.12 231 TRP A CA 1
ATOM 1823 C C . TRP A 1 231 ? 13.689 -8.369 -25.884 1.00 75.12 231 TRP A C 1
ATOM 1825 O O . TRP A 1 231 ? 13.665 -9.080 -26.890 1.00 75.12 231 TRP A O 1
ATOM 1835 N N . TYR A 1 232 ? 12.644 -7.618 -25.516 1.00 72.06 232 TYR A N 1
ATOM 1836 C CA . TYR A 1 232 ? 11.383 -7.608 -26.263 1.00 72.06 232 TYR A CA 1
ATOM 1837 C C . TYR A 1 232 ? 11.562 -7.099 -27.699 1.00 72.06 232 TYR A C 1
ATOM 1839 O O . TYR A 1 232 ? 10.806 -7.498 -28.577 1.00 72.06 232 TYR A O 1
ATOM 1847 N N . GLY A 1 233 ? 12.552 -6.245 -27.972 1.00 68.56 233 GLY A N 1
ATOM 1848 C CA . GLY A 1 233 ? 12.918 -5.864 -29.337 1.00 68.56 233 GLY A CA 1
ATOM 1849 C C . GLY A 1 233 ? 13.498 -7.026 -30.151 1.00 68.56 233 GLY A C 1
ATOM 1850 O O . GLY A 1 233 ? 13.077 -7.236 -31.285 1.00 68.56 233 GLY A O 1
ATOM 1851 N N . LYS A 1 234 ? 14.420 -7.803 -29.565 1.00 66.19 234 LYS A N 1
ATOM 1852 C CA . LYS A 1 234 ? 15.149 -8.902 -30.231 1.00 66.19 234 LYS A CA 1
ATOM 1853 C C . LYS A 1 234 ? 14.319 -10.172 -30.437 1.00 66.19 234 LYS A C 1
ATOM 1855 O O . LYS A 1 234 ? 14.413 -10.768 -31.505 1.00 66.19 234 LYS A O 1
ATOM 1860 N N . ASP A 1 235 ? 13.479 -10.558 -29.471 1.00 62.19 235 ASP A N 1
ATOM 1861 C CA . ASP A 1 235 ? 12.565 -11.720 -29.573 1.00 62.19 235 ASP A CA 1
ATOM 1862 C C . ASP A 1 235 ? 11.696 -11.662 -30.849 1.00 62.19 235 ASP A C 1
ATOM 1864 O O . ASP A 1 235 ? 11.392 -12.669 -31.495 1.00 62.19 235 ASP A O 1
ATOM 1868 N N . ARG A 1 236 ? 11.374 -10.438 -31.282 1.00 59.66 236 ARG A N 1
ATOM 1869 C CA . ARG A 1 236 ? 10.582 -10.154 -32.484 1.00 59.66 236 ARG A CA 1
ATOM 1870 C C . ARG A 1 236 ? 11.349 -10.386 -33.779 1.00 59.66 236 ARG A C 1
ATOM 1872 O O . ARG A 1 236 ? 10.735 -10.760 -34.773 1.00 59.66 236 ARG A O 1
ATOM 1879 N N . GLU A 1 237 ? 12.661 -10.163 -33.778 1.00 55.94 237 GLU A N 1
ATOM 1880 C CA . GLU A 1 237 ? 13.516 -10.343 -34.956 1.00 55.94 237 GLU A CA 1
ATOM 1881 C C . GLU A 1 237 ? 13.841 -11.820 -35.195 1.00 55.94 237 GLU A C 1
ATOM 1883 O O . GLU A 1 237 ? 13.951 -12.253 -36.342 1.00 55.94 237 GLU A O 1
ATOM 1888 N N . THR A 1 238 ? 13.959 -12.613 -34.129 1.00 55.78 238 THR A N 1
ATOM 1889 C CA . THR A 1 238 ? 14.396 -14.012 -34.220 1.00 55.78 238 THR A CA 1
ATOM 1890 C C . THR A 1 238 ? 13.251 -15.028 -34.203 1.00 55.78 238 THR A C 1
ATOM 1892 O O . THR A 1 238 ? 13.500 -16.203 -34.474 1.00 55.78 238 THR A O 1
ATOM 1895 N N . ASN A 1 239 ? 12.006 -14.617 -33.894 1.00 52.09 239 ASN A N 1
ATOM 1896 C CA . ASN A 1 239 ? 10.825 -15.486 -33.688 1.00 52.09 239 ASN A CA 1
ATOM 1897 C C . ASN A 1 239 ? 11.112 -16.690 -32.764 1.00 52.09 239 ASN A C 1
ATOM 1899 O O . ASN A 1 239 ? 10.447 -17.732 -32.796 1.00 52.09 239 ASN A O 1
ATOM 1903 N N . SER A 1 240 ? 12.159 -16.565 -31.958 1.00 50.72 240 SER A N 1
ATOM 1904 C CA . SER A 1 240 ? 12.626 -17.586 -31.053 1.00 50.72 240 SER A CA 1
ATOM 1905 C C . SER A 1 240 ? 11.881 -17.342 -29.759 1.00 50.72 240 SER A C 1
ATOM 1907 O O . SER A 1 240 ? 12.308 -16.483 -29.009 1.00 50.72 240 SER A O 1
ATOM 1909 N N . ARG A 1 241 ? 10.814 -18.103 -29.472 1.00 49.09 241 ARG A N 1
ATOM 1910 C CA . ARG A 1 241 ? 10.107 -18.119 -28.166 1.00 49.09 241 ARG A CA 1
ATOM 1911 C C . ARG A 1 241 ? 10.998 -18.639 -27.021 1.00 49.09 241 ARG A C 1
ATOM 1913 O O . ARG A 1 241 ? 10.590 -19.459 -26.199 1.00 49.09 241 ARG A O 1
ATOM 1920 N N . VAL A 1 242 ? 12.261 -18.254 -27.037 1.00 46.28 242 VAL A N 1
ATOM 1921 C CA . VAL A 1 242 ? 13.351 -18.742 -26.223 1.00 46.28 242 VAL A CA 1
ATOM 1922 C C . VAL A 1 242 ? 13.474 -17.752 -25.085 1.00 46.28 242 VAL A C 1
ATOM 1924 O O . VAL A 1 242 ? 14.068 -16.694 -25.233 1.00 46.28 242 VAL A O 1
ATOM 1927 N N . TRP A 1 243 ? 12.844 -18.136 -23.974 1.00 47.19 243 TRP A N 1
ATOM 1928 C CA . TRP A 1 243 ? 13.150 -17.704 -22.616 1.00 47.19 243 TRP A CA 1
ATOM 1929 C C . TRP A 1 243 ? 13.386 -16.194 -22.439 1.00 47.19 243 TRP A C 1
ATOM 1931 O O . TRP A 1 243 ? 14.498 -15.691 -22.601 1.00 47.19 243 TRP A O 1
ATOM 1941 N N . LEU A 1 244 ? 12.353 -15.500 -21.935 1.00 49.22 244 LEU A N 1
ATOM 1942 C CA . LEU A 1 244 ? 12.586 -14.434 -20.953 1.00 49.22 244 LEU A CA 1
ATOM 1943 C C . LEU A 1 244 ? 13.662 -14.966 -19.991 1.00 49.22 244 LEU A C 1
ATOM 1945 O O . LEU A 1 244 ? 13.489 -16.104 -19.526 1.00 49.22 244 LEU A O 1
ATOM 1949 N N . PRO A 1 245 ? 14.743 -14.223 -19.674 1.00 45.66 245 PRO A N 1
ATOM 1950 C CA . PRO A 1 245 ? 15.496 -14.508 -18.461 1.00 45.66 245 PRO A CA 1
ATOM 1951 C C . PRO A 1 245 ? 14.458 -14.752 -17.377 1.00 45.66 245 PRO A C 1
ATOM 1953 O O . PRO A 1 245 ? 13.474 -14.016 -17.312 1.00 45.66 245 PRO A O 1
ATOM 1956 N N . ALA A 1 246 ? 14.619 -15.895 -16.718 1.00 45.47 246 ALA A N 1
ATOM 1957 C CA . ALA A 1 246 ? 13.670 -16.580 -15.864 1.00 45.47 246 ALA A CA 1
ATOM 1958 C C . ALA A 1 246 ? 12.578 -15.693 -15.250 1.00 45.47 246 ALA A C 1
ATOM 1960 O O . ALA A 1 246 ? 12.800 -14.548 -14.874 1.00 45.47 246 ALA A O 1
ATOM 1961 N N . ARG A 1 247 ? 11.417 -16.307 -15.030 1.00 44.00 247 ARG A N 1
ATOM 1962 C CA . ARG A 1 247 ? 10.269 -15.862 -14.219 1.00 44.00 247 ARG A CA 1
ATOM 1963 C C . ARG A 1 247 ? 10.582 -15.149 -12.871 1.00 44.00 247 ARG A C 1
ATOM 1965 O O . ARG A 1 247 ? 9.642 -14.795 -12.173 1.00 44.00 247 ARG A O 1
ATOM 1972 N N . SER A 1 248 ? 11.842 -14.914 -12.514 1.00 50.28 248 SER A N 1
ATOM 1973 C CA . SER A 1 248 ? 12.380 -14.499 -11.224 1.00 50.28 248 SER A CA 1
ATOM 1974 C C . SER A 1 248 ? 13.030 -13.101 -11.143 1.00 50.28 248 SER A C 1
ATOM 1976 O O . SER A 1 248 ? 13.303 -12.671 -10.028 1.00 50.28 248 SER A O 1
ATOM 1978 N N . SER A 1 249 ? 13.223 -12.313 -12.212 1.00 69.00 249 SER A N 1
ATOM 1979 C CA . SER A 1 249 ? 13.749 -10.931 -12.058 1.00 69.00 249 SER A CA 1
ATOM 1980 C C . SER A 1 249 ? 12.683 -9.856 -12.285 1.00 69.00 249 SER A C 1
ATOM 1982 O O . SER A 1 249 ? 12.731 -9.079 -13.241 1.00 69.00 249 SER A O 1
ATOM 1984 N N . ARG A 1 250 ? 11.679 -9.801 -11.399 1.00 85.88 250 ARG A N 1
ATOM 1985 C CA . ARG A 1 250 ? 10.815 -8.611 -11.308 1.00 85.88 250 ARG A CA 1
ATOM 1986 C C . ARG A 1 250 ? 11.694 -7.381 -11.060 1.00 85.88 250 ARG A C 1
ATOM 1988 O O . ARG A 1 250 ? 12.614 -7.431 -10.245 1.00 85.88 250 ARG A O 1
ATOM 1995 N N . ILE A 1 251 ? 11.401 -6.286 -11.750 1.00 89.31 251 ILE A N 1
ATOM 1996 C CA . ILE A 1 251 ? 12.165 -5.045 -11.638 1.00 89.31 251 ILE A CA 1
ATOM 1997 C C . ILE A 1 251 ? 11.768 -4.358 -10.342 1.00 89.31 251 ILE A C 1
ATOM 1999 O O . ILE A 1 251 ? 10.588 -4.088 -10.118 1.00 89.31 251 ILE A O 1
ATOM 2003 N N . LYS A 1 252 ? 12.754 -4.076 -9.495 1.00 93.56 252 LYS A N 1
ATOM 2004 C CA . LYS A 1 252 ? 12.549 -3.297 -8.276 1.00 93.56 252 LYS A CA 1
ATOM 2005 C C . LYS A 1 252 ? 12.402 -1.832 -8.647 1.00 93.56 252 LYS A C 1
ATOM 2007 O O . LYS A 1 252 ? 13.257 -1.300 -9.340 1.00 93.56 252 LYS A O 1
ATOM 2012 N N . ILE A 1 253 ? 11.353 -1.183 -8.161 1.00 95.81 253 ILE A N 1
ATOM 2013 C CA . ILE A 1 253 ? 11.231 0.276 -8.173 1.00 95.81 253 ILE A CA 1
ATOM 2014 C C . ILE A 1 253 ? 11.024 0.785 -6.744 1.00 95.81 253 ILE A C 1
ATOM 2016 O O . ILE A 1 253 ? 10.486 0.044 -5.912 1.00 95.81 253 ILE A O 1
ATOM 2020 N N . PRO A 1 254 ? 11.415 2.030 -6.435 1.00 96.44 254 PRO A N 1
ATOM 2021 C CA . PRO A 1 254 ? 11.067 2.657 -5.165 1.00 96.44 254 PRO A CA 1
ATOM 2022 C C . PRO A 1 254 ? 9.552 2.727 -5.001 1.00 96.44 254 PRO A C 1
ATOM 2024 O O . PRO A 1 254 ? 8.813 2.803 -5.987 1.00 96.44 254 PRO A O 1
ATOM 2027 N N . ALA A 1 255 ? 9.078 2.693 -3.761 1.00 96.25 255 ALA A N 1
ATOM 2028 C CA . ALA A 1 255 ? 7.659 2.788 -3.463 1.00 96.25 255 ALA A CA 1
ATOM 2029 C C . ALA A 1 255 ? 7.408 3.809 -2.354 1.00 96.25 255 ALA A C 1
ATOM 2031 O O . ALA A 1 255 ? 8.109 3.834 -1.352 1.00 96.25 255 ALA A O 1
ATOM 2032 N N . ALA A 1 256 ? 6.376 4.633 -2.518 1.00 96.06 256 ALA A N 1
ATOM 2033 C CA . ALA A 1 256 ? 6.038 5.707 -1.589 1.00 96.06 256 ALA A CA 1
ATOM 2034 C C . ALA A 1 256 ? 5.437 5.205 -0.265 1.00 96.06 256 ALA A C 1
ATOM 2036 O O . ALA A 1 256 ? 5.236 5.996 0.657 1.00 96.06 256 ALA A O 1
ATOM 2037 N N . TYR A 1 257 ? 5.080 3.921 -0.181 1.00 95.62 257 TYR A N 1
ATOM 2038 C CA . TYR A 1 257 ? 4.586 3.339 1.058 1.00 95.62 257 TYR A CA 1
ATOM 2039 C C . TYR A 1 257 ? 5.721 3.106 2.041 1.00 95.62 257 TYR A C 1
ATOM 2041 O O . TYR A 1 257 ? 6.855 2.862 1.653 1.00 95.62 257 TYR A O 1
ATOM 2049 N N . GLU A 1 258 ? 5.389 3.091 3.320 1.00 97.19 258 GLU A N 1
ATOM 2050 C CA . GLU A 1 258 ? 6.252 2.558 4.363 1.00 97.19 258 GLU A CA 1
ATOM 2051 C C . GLU A 1 258 ? 5.464 1.448 5.060 1.00 97.19 258 GLU A C 1
ATOM 2053 O O . GLU A 1 258 ? 4.299 1.677 5.408 1.00 97.19 258 GLU A O 1
ATOM 2058 N N . PRO A 1 259 ? 6.010 0.226 5.190 1.00 97.62 259 PRO A N 1
ATOM 2059 C CA . PRO A 1 259 ? 5.298 -0.833 5.878 1.00 97.62 259 PRO A CA 1
ATOM 2060 C C . PRO A 1 259 ? 5.185 -0.476 7.356 1.00 97.62 259 PRO A C 1
ATOM 2062 O O . PRO A 1 259 ? 6.130 0.028 7.973 1.00 97.62 259 PRO A O 1
ATOM 2065 N N . GLY A 1 260 ? 4.011 -0.709 7.927 1.00 98.19 260 GLY A N 1
ATOM 2066 C CA . GLY A 1 260 ? 3.779 -0.295 9.297 1.00 98.19 260 GLY A CA 1
ATOM 2067 C C . GLY A 1 260 ? 2.361 -0.466 9.791 1.00 98.19 260 GLY A C 1
ATOM 2068 O O . GLY A 1 260 ? 1.475 -0.989 9.110 1.00 98.19 260 GLY A O 1
ATOM 2069 N N . ILE A 1 261 ? 2.173 0.003 11.018 1.00 98.50 261 ILE A N 1
ATOM 2070 C CA . ILE A 1 261 ? 0.933 -0.093 11.776 1.00 98.50 261 ILE A CA 1
ATOM 2071 C C . ILE A 1 261 ? 0.380 1.320 11.935 1.00 98.50 261 ILE A C 1
ATOM 2073 O O . ILE A 1 261 ? 1.008 2.164 12.574 1.00 98.50 261 ILE A O 1
ATOM 2077 N N . THR A 1 262 ? -0.805 1.575 11.386 1.00 98.56 262 THR A N 1
ATOM 2078 C CA . THR A 1 262 ? -1.565 2.799 11.658 1.00 98.56 262 THR A CA 1
ATOM 2079 C C . THR A 1 262 ? -2.647 2.492 12.679 1.00 98.56 262 THR A C 1
ATOM 2081 O O . THR A 1 262 ? -3.523 1.662 12.434 1.00 98.56 262 THR A O 1
ATOM 2084 N N . VAL A 1 263 ? -2.599 3.167 13.821 1.00 97.94 263 VAL A N 1
ATOM 2085 C CA . VAL A 1 263 ? -3.596 3.060 14.889 1.00 97.94 263 VAL A CA 1
ATOM 2086 C C . VAL A 1 263 ? -4.512 4.271 14.817 1.00 97.94 263 VAL A C 1
ATOM 2088 O O . VAL A 1 263 ? -4.031 5.402 14.824 1.00 97.94 263 VAL A O 1
ATOM 2091 N N . PHE A 1 264 ? -5.818 4.036 14.766 1.00 97.44 264 PHE A N 1
ATOM 2092 C CA . PHE A 1 264 ? -6.857 5.059 14.800 1.00 97.44 264 PHE A CA 1
ATOM 2093 C C . PHE A 1 264 ? -7.622 4.989 16.112 1.00 97.44 264 PHE A C 1
ATOM 2095 O O . PHE A 1 264 ? -7.976 3.905 16.571 1.00 97.44 264 PHE A O 1
ATOM 2102 N N . GLN A 1 265 ? -7.930 6.146 16.681 1.00 95.44 265 GLN A N 1
ATOM 2103 C CA . GLN A 1 265 ? -8.694 6.270 17.920 1.00 95.44 265 GLN A CA 1
ATOM 2104 C C . GLN A 1 265 ? -9.541 7.540 17.880 1.00 95.44 265 GLN A C 1
ATOM 2106 O O . GLN A 1 265 ? -9.204 8.493 17.172 1.00 95.44 265 GLN A O 1
ATOM 2111 N N . LYS A 1 266 ? -10.628 7.588 18.654 1.00 93.38 266 LYS A N 1
ATOM 2112 C CA . LYS A 1 266 ? -11.409 8.825 18.791 1.00 93.38 266 LYS A CA 1
ATOM 2113 C C . LYS A 1 266 ? -10.506 9.952 19.286 1.00 93.38 266 LYS A C 1
ATOM 2115 O O . LYS A 1 266 ? -9.732 9.751 20.218 1.00 93.38 266 LYS A O 1
ATOM 2120 N N . ALA A 1 267 ? -10.600 11.115 18.652 1.00 88.06 267 ALA A N 1
ATOM 2121 C CA . ALA A 1 267 ? -9.916 12.302 19.133 1.00 88.06 267 ALA A CA 1
ATOM 2122 C C . ALA A 1 267 ? -10.447 12.652 20.531 1.00 88.06 267 ALA A C 1
ATOM 2124 O O . ALA A 1 267 ? -11.658 12.611 20.780 1.00 88.06 267 ALA A O 1
ATOM 2125 N N . GLU A 1 268 ? -9.546 12.977 21.455 1.00 75.44 268 GLU A N 1
ATOM 2126 C CA . GLU A 1 268 ? -9.947 13.560 22.731 1.00 75.44 268 GLU A CA 1
ATOM 2127 C C . GLU A 1 268 ? -10.627 14.903 22.445 1.00 75.44 268 GLU A C 1
ATOM 2129 O O . GLU A 1 268 ? -10.118 15.712 21.667 1.00 75.44 268 GLU A O 1
ATOM 2134 N N . LYS A 1 269 ? -11.806 15.134 23.036 1.00 56.50 269 LYS A N 1
ATOM 2135 C CA . LYS A 1 269 ? -12.428 16.459 22.985 1.00 56.50 269 LYS A CA 1
ATOM 2136 C C . LYS A 1 269 ? -11.489 17.434 23.696 1.00 56.50 269 LYS A C 1
ATOM 2138 O O . LYS A 1 269 ? -11.305 17.293 24.904 1.00 56.50 269 LYS A O 1
ATOM 2143 N N . GLN A 1 270 ? -10.910 18.372 22.949 1.00 44.34 270 GLN A N 1
ATOM 2144 C CA . GLN A 1 270 ? -10.283 19.564 23.523 1.00 44.34 270 GLN A CA 1
ATOM 2145 C C . GLN A 1 270 ? -11.341 20.471 24.152 1.00 44.34 270 GLN A C 1
ATOM 2147 O O . GLN A 1 270 ? -12.467 20.540 23.600 1.00 44.34 270 GLN A O 1
#

pLDDT: mean 86.16, std 14.4, range [43.16, 98.56]

Radius of gyration: 20.37 Å; Cα contacts (8 Å, |Δi|>4): 434; chains: 1; bounding box: 44×41×58 Å